Protein AF-A0A2E0BDI3-F1 (afdb_monomer)

Foldseek 3Di:
DDPDVVLCVVLVVLLVVLVVQQVPQVSLLVLLLVLLVVLLCLQPVCVLCVVVCVVVVVDDPVVSVCLLVVLLCVLQVVCCVPVVHDSQNCPCVVVVNPDRDPHDDSCSSSLSSVSSSCSSVVNRDPSVLSVCVVVDPDPVVNVVVVVVVVVVVVVVVVVVVVCCVVCVVVCVVCVPPDDDPVVVVVVSVVSSVSSSVCSNHCVNVSND

Solvent-accessible surface area (backbone atoms only — not comparable to full-atom values): 11743 Å² total; per-residue (Å²): 134,85,82,56,79,67,76,55,47,59,46,51,51,49,50,52,51,33,66,70,28,33,86,40,52,74,58,29,51,55,52,36,31,54,40,28,42,53,30,50,46,68,58,54,45,48,71,53,47,41,61,52,50,67,76,43,63,90,50,63,67,67,61,58,46,51,54,56,48,48,49,50,50,50,52,38,50,51,24,26,71,74,53,83,66,31,69,25,70,60,50,39,58,78,66,73,55,78,61,83,71,88,69,59,52,59,67,70,50,38,46,32,46,54,47,44,49,40,43,73,70,68,48,91,68,65,63,67,59,58,50,47,65,76,70,56,88,48,78,75,59,53,56,58,51,51,49,52,50,51,50,50,53,51,51,52,52,53,50,50,50,52,52,44,66,65,42,48,64,56,45,70,72,47,66,89,50,83,78,57,83,64,50,58,60,53,51,49,51,52,43,49,50,52,46,47,51,47,47,58,64,53,45,26,72,29,75,102

Sec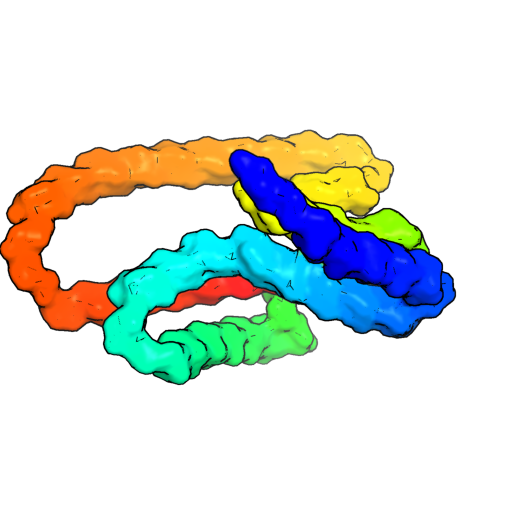ondary structure (DSSP, 8-state):
----GGGTHHHHHHHHHHHHHTT-HHHHHHHHHHHHHHHHIIIIIHHHHHHHHHHTTTS-HHHHHHHHHHHHHHHHHHHHHHTTT-SSTTHHHHTT--S--SS--HHHHHHHHHHHHHHHTT----HHHHHHHHH---HHHHHHHHHHHHHHHHHHHHHHHHHHHHHHHHHHHHTTSPPPTTHHHHHHHHHHHHHHHHHHHHHHHH--

pLDDT: mean 76.42, std 12.39, range [41.5, 93.06]

Radius of gyration: 19.98 Å; Cα contacts (8 Å, |Δi|>4): 133; chains: 1; bounding box: 49×44×57 Å

Mean predicted aligned error: 10.33 Å

Sequence (208 aa):
MKFIKSDLLIPFILSIVCFFAYPYPEVAMWLVFFLASYSAIANDSIQTIGTFIASNADKKWYYLWIYMGSIFLITVTYSWINYGGDISYERLASKGLNEAPQQFKFLQVFAPVVLLILTRFRMPVSTSILLLSAFATQASSITSILQKSFFGYFIAFALAIIVWLLTTNLFEKYKNHKPSKLWLPLQWISSGALWSTWIMQDMANVAV

Structure (mmCIF, N/CA/C/O backbone):
data_AF-A0A2E0BDI3-F1
#
_entry.id   AF-A0A2E0BDI3-F1
#
loop_
_atom_site.group_PDB
_atom_site.id
_atom_site.type_symbol
_atom_site.label_atom_id
_atom_site.label_alt_id
_atom_site.label_comp_id
_atom_site.label_asym_id
_atom_site.label_entity_id
_atom_site.label_seq_id
_atom_site.pdbx_PDB_ins_code
_atom_site.Cartn_x
_atom_site.Cartn_y
_atom_site.Cartn_z
_atom_site.occupancy
_atom_site.B_iso_or_equiv
_atom_site.auth_seq_id
_atom_site.auth_comp_id
_atom_site.auth_asym_id
_atom_site.auth_atom_id
_atom_site.pdbx_PDB_model_num
ATOM 1 N N . MET A 1 1 ? 8.940 -25.374 10.333 1.00 46.25 1 MET A N 1
ATOM 2 C CA . MET A 1 1 ? 8.605 -24.615 9.109 1.00 46.25 1 MET A CA 1
ATOM 3 C C . MET A 1 1 ? 8.664 -25.589 7.934 1.00 46.25 1 MET A C 1
ATOM 5 O O . MET A 1 1 ? 9.757 -25.986 7.555 1.00 46.25 1 MET A O 1
ATOM 9 N N . LYS A 1 2 ? 7.527 -26.117 7.457 1.00 41.50 2 LYS A N 1
ATOM 10 C CA . LYS A 1 2 ? 7.527 -27.050 6.314 1.00 41.50 2 LYS A CA 1
ATOM 11 C C . LYS A 1 2 ? 7.619 -26.220 5.037 1.00 41.50 2 LYS A C 1
ATOM 13 O O . LYS A 1 2 ? 6.622 -25.654 4.612 1.00 41.50 2 LYS A O 1
ATOM 18 N N . PHE A 1 3 ? 8.819 -26.129 4.473 1.00 53.09 3 PHE A N 1
ATOM 19 C CA . PHE A 1 3 ? 9.017 -25.654 3.109 1.00 53.09 3 PHE A CA 1
ATOM 20 C C . PHE A 1 3 ? 8.277 -26.591 2.163 1.00 53.09 3 PHE A C 1
ATOM 22 O O . PHE A 1 3 ? 8.677 -27.745 1.997 1.00 53.09 3 PHE A O 1
ATOM 29 N N . ILE A 1 4 ? 7.191 -26.123 1.557 1.00 55.47 4 ILE A N 1
ATOM 30 C CA . ILE A 1 4 ? 6.580 -26.862 0.463 1.00 55.47 4 ILE A CA 1
ATOM 31 C C . ILE A 1 4 ? 7.342 -26.424 -0.786 1.00 55.47 4 ILE A C 1
ATOM 33 O O . ILE A 1 4 ? 7.376 -25.242 -1.114 1.00 55.47 4 ILE A O 1
ATOM 37 N N . LYS A 1 5 ? 7.987 -27.364 -1.489 1.00 56.03 5 LYS A N 1
ATOM 38 C CA . LYS A 1 5 ? 8.717 -27.098 -2.749 1.00 56.03 5 LYS A CA 1
ATOM 39 C C . LYS A 1 5 ? 7.876 -26.322 -3.785 1.00 56.03 5 LYS A C 1
ATOM 41 O O . LYS A 1 5 ? 8.438 -25.705 -4.682 1.00 56.03 5 LYS A O 1
ATOM 46 N N . SER A 1 6 ? 6.548 -26.313 -3.641 1.00 62.00 6 SER A N 1
ATOM 47 C CA . SER A 1 6 ? 5.609 -25.530 -4.449 1.00 62.00 6 SER A CA 1
ATOM 48 C C . SER A 1 6 ? 5.705 -24.015 -4.250 1.00 62.00 6 SER A C 1
ATOM 50 O O . SER A 1 6 ? 5.308 -23.276 -5.147 1.00 62.00 6 SER A O 1
ATOM 52 N N . ASP A 1 7 ? 6.220 -23.528 -3.116 1.00 68.06 7 ASP A N 1
ATOM 53 C CA . ASP A 1 7 ? 6.196 -22.094 -2.806 1.00 68.06 7 ASP A CA 1
ATOM 54 C C . ASP A 1 7 ? 7.170 -21.274 -3.657 1.00 68.06 7 ASP A C 1
ATOM 56 O O . ASP A 1 7 ? 6.916 -20.102 -3.928 1.00 68.06 7 ASP A O 1
ATOM 60 N N . LEU A 1 8 ? 8.243 -21.901 -4.142 1.00 74.44 8 LEU A N 1
ATOM 61 C CA . LEU A 1 8 ? 9.233 -21.277 -5.025 1.00 74.44 8 LEU A CA 1
ATOM 62 C C . LEU A 1 8 ? 9.014 -21.610 -6.506 1.00 74.44 8 LEU A C 1
ATOM 64 O O . LEU A 1 8 ? 9.625 -20.980 -7.364 1.00 74.44 8 LEU A O 1
ATOM 68 N N . LEU A 1 9 ? 8.115 -22.546 -6.818 1.00 81.75 9 LEU A N 1
ATOM 69 C CA . LEU A 1 9 ? 7.842 -22.974 -8.190 1.00 81.75 9 LEU A CA 1
ATOM 70 C C . LEU A 1 9 ? 7.232 -21.843 -9.028 1.00 81.75 9 LEU A C 1
ATOM 72 O O . LEU A 1 9 ? 7.661 -21.610 -10.152 1.00 81.75 9 LEU A O 1
ATOM 76 N N . ILE A 1 10 ? 6.280 -21.099 -8.460 1.00 82.25 10 ILE A N 1
ATOM 77 C CA . ILE A 1 10 ? 5.641 -19.968 -9.145 1.00 82.25 10 ILE A CA 1
ATOM 78 C C . ILE A 1 10 ? 6.649 -18.836 -9.408 1.00 82.25 10 ILE A C 1
ATOM 80 O O . ILE A 1 10 ? 6.787 -18.453 -10.568 1.00 82.25 10 ILE A O 1
ATOM 84 N N . PRO A 1 11 ? 7.403 -18.332 -8.408 1.00 83.19 11 PRO A N 1
ATOM 85 C CA . PRO A 1 11 ? 8.453 -17.357 -8.678 1.00 83.19 11 PRO A CA 1
ATOM 86 C C . PRO A 1 11 ? 9.488 -17.841 -9.691 1.00 83.19 11 PRO A C 1
ATOM 88 O O . PRO A 1 11 ? 9.886 -17.070 -10.549 1.00 83.19 11 PRO A O 1
ATOM 91 N N . PHE A 1 12 ? 9.885 -19.115 -9.643 1.00 84.19 12 PHE A N 1
ATOM 92 C CA . PHE A 1 12 ? 10.845 -19.676 -10.592 1.00 84.19 12 PHE A CA 1
ATOM 93 C C . PHE A 1 12 ? 10.325 -19.667 -12.036 1.00 84.19 12 PHE A C 1
ATOM 95 O O . P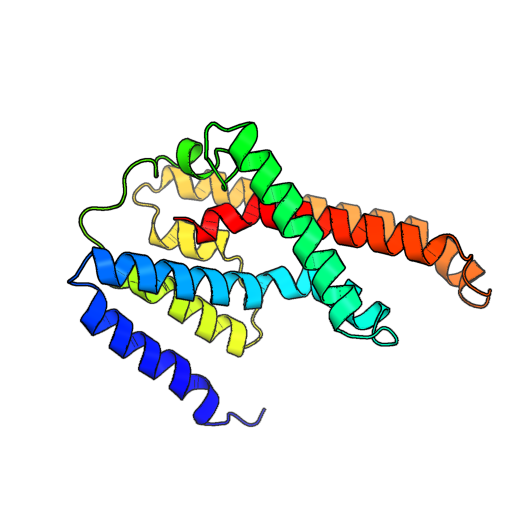HE A 1 12 ? 11.050 -19.259 -12.940 1.00 84.19 12 PHE A O 1
ATOM 102 N N . ILE A 1 13 ? 9.061 -20.047 -12.256 1.00 86.44 13 ILE A N 1
ATOM 103 C CA . ILE A 1 13 ? 8.415 -19.942 -13.572 1.00 86.44 13 ILE A CA 1
ATOM 104 C C . ILE A 1 13 ? 8.389 -18.482 -14.028 1.00 86.44 13 ILE A C 1
ATOM 106 O O . ILE A 1 13 ? 8.775 -18.190 -15.155 1.00 86.44 13 ILE A O 1
ATOM 110 N N . LEU A 1 14 ? 7.998 -17.558 -13.148 1.00 86.50 14 LEU A N 1
ATOM 111 C CA . LEU A 1 14 ? 7.964 -16.131 -13.469 1.00 86.50 14 LEU A CA 1
ATOM 112 C C . LEU A 1 14 ? 9.354 -15.589 -13.833 1.00 86.50 14 LEU A C 1
ATOM 114 O O . LEU A 1 14 ? 9.456 -14.836 -14.792 1.00 86.50 14 LEU A O 1
ATOM 118 N N . SER A 1 15 ? 10.426 -16.030 -13.166 1.00 84.88 15 SER A N 1
ATOM 119 C CA . SER A 1 15 ? 11.809 -15.682 -13.530 1.00 84.88 15 SER A CA 1
ATOM 120 C C . SER A 1 15 ? 12.161 -16.094 -14.959 1.00 84.88 15 SER A C 1
ATOM 122 O O . SER A 1 15 ? 12.817 -15.340 -15.676 1.00 84.88 15 SER A O 1
ATOM 124 N N . ILE A 1 16 ? 11.725 -17.286 -15.378 1.00 86.12 16 ILE A N 1
ATOM 125 C CA . ILE A 1 16 ? 11.942 -17.788 -16.739 1.00 86.12 16 ILE A CA 1
ATOM 126 C C . ILE A 1 16 ? 11.155 -16.936 -17.737 1.00 86.12 16 ILE A C 1
ATOM 128 O O . ILE A 1 16 ? 11.704 -16.526 -18.757 1.00 86.12 16 ILE A O 1
ATOM 132 N N . VAL A 1 17 ? 9.898 -16.602 -17.429 1.00 86.75 17 VAL A N 1
ATOM 133 C CA . VAL A 1 17 ? 9.091 -15.714 -18.279 1.00 86.75 17 VAL A CA 1
ATOM 134 C C . VAL A 1 17 ? 9.742 -14.327 -18.389 1.00 86.75 17 VAL A C 1
ATOM 136 O O . VAL A 1 17 ? 9.870 -13.816 -19.498 1.00 86.75 17 VAL A O 1
ATOM 139 N N . CYS A 1 18 ? 10.249 -13.751 -17.292 1.00 84.81 18 CYS A N 1
ATOM 140 C CA . CYS A 1 18 ? 11.010 -12.495 -17.308 1.00 84.81 18 CYS A CA 1
ATOM 141 C C . CYS A 1 18 ? 12.253 -12.580 -18.211 1.00 84.81 18 CYS A C 1
ATOM 143 O O . CYS A 1 18 ? 12.567 -11.620 -18.913 1.00 84.81 18 CYS A O 1
ATOM 145 N N . PHE A 1 19 ? 12.953 -13.720 -18.217 1.00 84.50 19 PHE A N 1
ATOM 146 C CA . PHE A 1 19 ? 14.141 -13.933 -19.049 1.00 84.50 19 PHE A CA 1
ATOM 147 C C . PHE A 1 19 ? 13.819 -13.978 -20.549 1.00 84.50 19 PHE A C 1
ATOM 149 O O . PHE A 1 19 ? 14.604 -13.501 -21.359 1.00 84.50 19 PHE A O 1
ATOM 156 N N . PHE A 1 20 ? 12.658 -14.501 -20.939 1.00 86.38 20 PHE A N 1
ATOM 157 C CA . PHE A 1 20 ? 12.236 -14.470 -22.342 1.00 86.38 20 PHE A CA 1
ATOM 158 C C . PHE A 1 20 ? 11.568 -13.152 -22.743 1.00 86.38 20 PHE A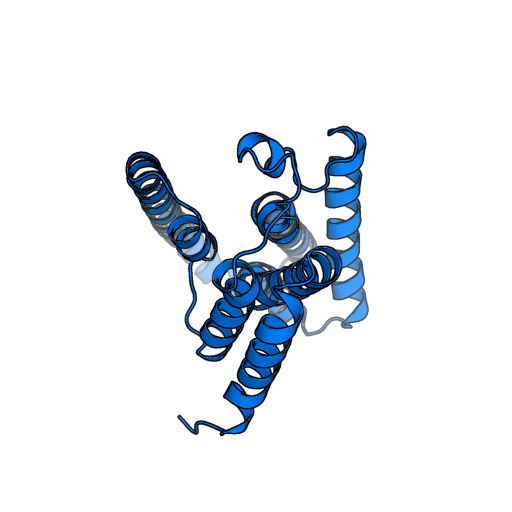 C 1
ATOM 160 O O . PHE A 1 20 ? 11.620 -12.778 -23.911 1.00 86.38 20 PHE A O 1
ATOM 167 N N . ALA A 1 21 ? 10.960 -12.440 -21.793 1.00 83.56 21 ALA A N 1
ATOM 168 C CA . ALA A 1 21 ? 10.256 -11.189 -22.052 1.00 83.56 21 ALA A CA 1
ATOM 169 C C . ALA A 1 21 ? 11.179 -9.960 -22.108 1.00 83.56 21 ALA A C 1
ATOM 171 O O . ALA A 1 21 ? 10.868 -9.031 -22.847 1.00 83.56 21 ALA A O 1
ATOM 172 N N . TYR A 1 22 ? 12.311 -9.935 -21.381 1.00 81.31 22 TYR A N 1
ATOM 173 C CA . TYR A 1 22 ? 13.180 -8.742 -21.309 1.00 81.31 22 TYR A CA 1
ATOM 174 C C . TYR A 1 22 ? 13.658 -8.173 -22.664 1.00 81.31 22 TYR A C 1
ATOM 176 O O . TYR A 1 22 ? 13.809 -6.954 -22.738 1.00 81.31 22 TYR A O 1
ATOM 184 N N . PRO A 1 23 ? 13.905 -8.971 -23.729 1.00 83.38 23 PRO A N 1
ATOM 185 C CA . PRO A 1 23 ? 14.340 -8.434 -25.019 1.00 83.38 23 PRO A CA 1
ATOM 186 C C . PRO A 1 23 ? 13.236 -7.684 -25.775 1.00 83.38 23 PRO A C 1
ATOM 188 O O . PRO A 1 23 ? 13.545 -6.976 -26.729 1.00 83.38 23 PRO A O 1
ATOM 191 N N . TYR A 1 24 ? 11.968 -7.853 -25.381 1.00 85.81 24 TYR A N 1
ATOM 192 C CA . TYR A 1 24 ? 10.793 -7.285 -26.042 1.00 85.81 24 TYR A CA 1
ATOM 193 C C . TYR A 1 24 ? 10.175 -6.191 -25.155 1.00 85.81 24 TYR A C 1
ATOM 195 O O . TYR A 1 24 ? 9.421 -6.518 -24.237 1.00 85.81 24 TYR A O 1
ATOM 203 N N . PRO A 1 25 ? 10.445 -4.895 -25.407 1.00 77.00 25 PRO A N 1
ATOM 204 C CA . PRO A 1 25 ? 10.071 -3.814 -24.492 1.00 77.00 25 PRO A CA 1
ATOM 205 C C . PRO A 1 25 ? 8.571 -3.719 -24.197 1.00 77.00 25 PRO A C 1
ATOM 207 O O . PRO A 1 25 ? 8.192 -3.550 -23.043 1.00 77.00 25 PRO A O 1
ATOM 210 N N . GLU A 1 26 ? 7.709 -3.894 -25.203 1.00 80.62 26 GLU A N 1
ATOM 211 C CA . GLU A 1 26 ? 6.252 -3.838 -25.007 1.00 80.62 26 GLU A CA 1
ATOM 212 C C . GLU A 1 26 ? 5.747 -4.972 -24.104 1.00 80.62 26 GLU A C 1
ATOM 214 O O . GLU A 1 26 ? 4.941 -4.750 -23.202 1.00 80.62 26 GLU A O 1
ATOM 219 N N . VAL A 1 27 ? 6.260 -6.190 -24.304 1.00 82.62 27 VAL A N 1
ATOM 220 C CA . VAL A 1 27 ? 5.894 -7.362 -23.493 1.00 82.62 27 VAL A CA 1
ATOM 221 C C . VAL A 1 27 ? 6.460 -7.231 -22.081 1.00 82.62 27 VAL A C 1
ATOM 223 O O . VAL A 1 27 ? 5.763 -7.519 -21.108 1.00 82.62 27 VAL A O 1
ATOM 226 N N . ALA A 1 28 ? 7.706 -6.767 -21.960 1.00 79.50 28 ALA A N 1
ATOM 227 C CA . ALA A 1 28 ? 8.358 -6.517 -20.684 1.00 79.50 28 ALA A CA 1
ATOM 228 C C . ALA A 1 28 ? 7.595 -5.473 -19.859 1.00 79.50 28 ALA A C 1
ATOM 230 O O . ALA A 1 28 ? 7.390 -5.698 -18.672 1.00 79.50 28 ALA A O 1
ATOM 231 N N . MET A 1 29 ? 7.112 -4.391 -20.475 1.00 78.31 29 MET A N 1
ATOM 232 C CA . MET A 1 29 ? 6.355 -3.338 -19.793 1.00 78.31 29 MET A CA 1
ATOM 233 C C . MET A 1 29 ? 5.073 -3.880 -19.151 1.00 78.31 29 MET A C 1
ATOM 235 O O . MET A 1 29 ? 4.878 -3.731 -17.947 1.00 78.31 29 MET A O 1
ATOM 239 N N . TRP A 1 30 ? 4.225 -4.578 -19.916 1.00 81.81 30 TRP A N 1
ATOM 240 C CA . TRP A 1 30 ? 2.992 -5.161 -19.372 1.00 81.81 30 TRP A CA 1
ATOM 241 C C . TRP A 1 30 ? 3.277 -6.213 -18.302 1.00 81.81 30 TRP A C 1
ATOM 243 O O . TRP A 1 30 ? 2.617 -6.247 -17.263 1.00 81.81 30 TRP A O 1
ATOM 253 N N . LEU A 1 31 ? 4.283 -7.058 -18.527 1.00 82.94 31 LEU A N 1
ATOM 254 C CA . LEU A 1 31 ? 4.671 -8.084 -17.570 1.00 82.94 31 LEU A CA 1
ATOM 255 C C . LEU A 1 31 ? 5.165 -7.473 -16.252 1.00 82.94 31 LEU A C 1
ATOM 257 O O . LEU A 1 31 ? 4.739 -7.904 -15.180 1.00 82.94 31 LEU A O 1
ATOM 261 N N . VAL A 1 32 ? 6.022 -6.453 -16.321 1.00 79.00 32 VAL A N 1
ATOM 262 C CA . VAL A 1 32 ? 6.512 -5.724 -15.147 1.00 79.00 32 VAL A CA 1
ATOM 263 C C . VAL A 1 32 ? 5.367 -5.028 -14.437 1.00 79.00 32 VAL A C 1
ATOM 265 O O . VAL A 1 32 ? 5.257 -5.185 -13.226 1.00 79.00 32 VAL A O 1
ATOM 268 N N . PHE A 1 33 ? 4.471 -4.367 -15.168 1.00 81.50 33 PHE A N 1
ATOM 269 C CA . PHE A 1 33 ? 3.296 -3.713 -14.601 1.00 81.50 33 PHE A CA 1
ATOM 270 C C . PHE A 1 33 ? 2.427 -4.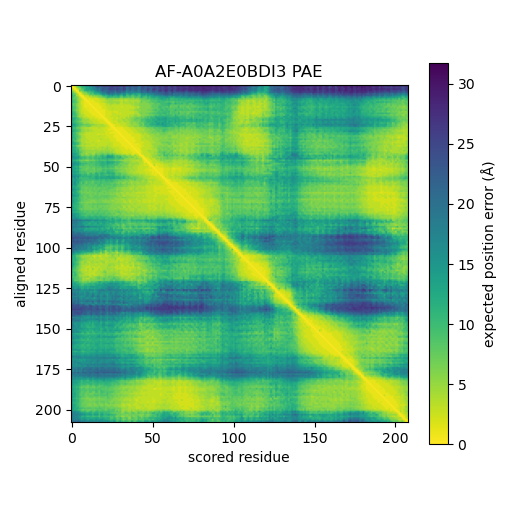689 -13.795 1.00 81.50 33 PHE A C 1
ATOM 272 O O . PHE A 1 33 ? 2.116 -4.431 -12.629 1.00 81.50 33 PHE A O 1
ATOM 279 N N . PHE A 1 34 ? 2.073 -5.851 -14.358 1.00 83.19 34 PHE A N 1
ATOM 280 C CA . PHE A 1 34 ? 1.241 -6.835 -13.654 1.00 83.19 34 PHE A CA 1
ATOM 281 C C . PHE A 1 34 ? 1.957 -7.463 -12.452 1.00 83.19 34 PHE A C 1
ATOM 283 O O . PHE A 1 34 ? 1.344 -7.648 -11.395 1.00 83.19 34 PHE A O 1
ATOM 290 N N . LEU A 1 35 ? 3.251 -7.772 -12.574 1.00 82.38 35 LEU A N 1
ATOM 291 C CA . LEU A 1 35 ? 4.023 -8.342 -11.470 1.00 82.38 35 LEU A CA 1
ATOM 292 C C . LEU A 1 35 ? 4.273 -7.324 -10.352 1.00 82.38 35 LEU A C 1
ATOM 294 O O . LEU A 1 35 ? 4.157 -7.669 -9.175 1.00 82.38 35 LEU A O 1
ATOM 298 N N . ALA A 1 36 ? 4.589 -6.076 -10.696 1.00 77.94 36 ALA A N 1
ATOM 299 C CA . ALA A 1 36 ? 4.750 -4.978 -9.749 1.00 77.94 36 ALA A CA 1
ATOM 300 C C . ALA A 1 36 ? 3.428 -4.703 -9.026 1.00 77.94 36 ALA A C 1
ATOM 302 O O . ALA A 1 36 ? 3.408 -4.672 -7.798 1.00 77.94 36 ALA A O 1
ATOM 303 N N . SER A 1 37 ? 2.315 -4.640 -9.766 1.00 78.25 37 SER A N 1
ATOM 304 C CA . SER A 1 37 ? 0.965 -4.500 -9.206 1.00 78.25 37 SER A CA 1
ATOM 305 C C . SER A 1 37 ? 0.674 -5.587 -8.177 1.00 78.25 37 SER A C 1
ATOM 307 O O . SER A 1 37 ? 0.346 -5.295 -7.029 1.00 78.25 37 SER A O 1
ATOM 309 N N . TYR A 1 38 ? 0.830 -6.854 -8.566 1.00 81.88 38 TYR A N 1
ATOM 310 C CA . TYR A 1 38 ? 0.518 -7.975 -7.688 1.00 81.88 38 TYR A CA 1
ATOM 311 C C . TYR A 1 38 ? 1.445 -8.024 -6.466 1.00 81.88 38 TYR A C 1
ATOM 313 O O . TYR A 1 38 ? 0.978 -8.216 -5.345 1.00 81.88 38 TYR A O 1
ATOM 321 N N . SER A 1 39 ? 2.750 -7.817 -6.658 1.00 76.94 39 SER A N 1
ATOM 322 C CA . SER A 1 39 ? 3.737 -7.870 -5.574 1.00 76.94 39 SER A CA 1
ATOM 323 C C . SER A 1 39 ? 3.587 -6.731 -4.564 1.00 76.94 39 SER A C 1
ATOM 325 O O . SER A 1 39 ? 3.618 -6.992 -3.362 1.00 76.94 39 SER A O 1
ATOM 327 N N . ALA A 1 40 ? 3.356 -5.498 -5.020 1.00 74.31 40 ALA A N 1
ATOM 328 C CA . ALA A 1 40 ? 3.160 -4.339 -4.150 1.00 74.31 40 ALA A CA 1
ATOM 329 C C . ALA A 1 40 ? 1.871 -4.465 -3.328 1.00 74.31 40 ALA A C 1
ATOM 331 O O . ALA A 1 40 ? 1.873 -4.245 -2.114 1.00 74.31 40 ALA A O 1
ATOM 332 N N . ILE A 1 41 ? 0.781 -4.902 -3.970 1.00 77.06 41 ILE A N 1
ATOM 333 C CA . ILE A 1 41 ? -0.482 -5.182 -3.284 1.00 77.06 41 ILE A CA 1
ATOM 334 C C . ILE A 1 41 ? -0.276 -6.314 -2.266 1.00 77.06 41 ILE A C 1
ATOM 336 O O . ILE A 1 41 ? -0.649 -6.169 -1.104 1.00 77.06 41 ILE A O 1
ATOM 340 N N . ALA A 1 42 ? 0.365 -7.422 -2.639 1.00 73.62 42 ALA A N 1
ATOM 341 C CA . ALA A 1 42 ? 0.571 -8.546 -1.726 1.00 73.62 42 ALA A CA 1
ATOM 342 C C . ALA A 1 42 ? 1.475 -8.211 -0.520 1.00 73.62 42 ALA A C 1
ATOM 344 O O . ALA A 1 42 ? 1.271 -8.779 0.553 1.00 73.62 42 ALA A O 1
ATOM 345 N N . ASN A 1 43 ? 2.454 -7.314 -0.679 1.00 74.81 43 ASN A N 1
ATOM 346 C CA . ASN A 1 43 ? 3.412 -6.963 0.374 1.00 74.81 43 ASN A CA 1
ATOM 347 C C . ASN A 1 43 ? 2.864 -5.942 1.379 1.00 74.81 43 ASN A C 1
ATOM 349 O O . ASN A 1 43 ? 2.860 -6.185 2.588 1.00 74.81 43 ASN A O 1
ATOM 353 N N . ASP A 1 44 ? 2.410 -4.797 0.870 1.00 74.75 44 ASP A N 1
ATOM 354 C CA . ASP A 1 44 ? 2.194 -3.604 1.691 1.00 74.75 44 ASP A CA 1
ATOM 355 C C . ASP A 1 44 ? 0.700 -3.316 1.888 1.00 74.75 44 ASP A C 1
ATOM 357 O O . ASP A 1 44 ? 0.281 -2.952 2.988 1.00 74.75 44 ASP A O 1
ATOM 361 N N . SER A 1 45 ? -0.147 -3.595 0.887 1.00 71.56 45 SER A N 1
ATOM 362 C CA . SER A 1 45 ? -1.587 -3.309 1.000 1.00 71.56 45 SER A CA 1
ATOM 363 C C . SER A 1 45 ? -2.274 -4.131 2.095 1.00 71.56 45 SER A C 1
ATOM 365 O O . SER A 1 45 ? -3.217 -3.659 2.731 1.00 71.56 45 SER A O 1
ATOM 367 N N . ILE A 1 46 ? -1.782 -5.343 2.380 1.00 74.06 46 ILE A N 1
ATOM 368 C CA . ILE A 1 46 ? -2.357 -6.201 3.420 1.00 74.06 46 ILE A CA 1
ATOM 369 C C . ILE A 1 46 ? -2.164 -5.615 4.823 1.00 74.06 46 ILE A C 1
ATOM 371 O O . ILE A 1 46 ? -2.971 -5.882 5.709 1.00 74.06 46 ILE A O 1
ATOM 375 N N . GLN A 1 47 ? -1.148 -4.776 5.035 1.00 72.19 47 GLN A N 1
ATOM 376 C CA . GLN A 1 47 ? -0.916 -4.123 6.325 1.00 72.19 47 GLN A CA 1
ATOM 377 C C . GLN A 1 47 ? -1.962 -3.028 6.581 1.00 72.19 47 GLN A C 1
ATOM 379 O O . GLN A 1 47 ? -2.419 -2.851 7.710 1.00 72.19 47 GLN A O 1
ATOM 384 N N . THR A 1 48 ? -2.409 -2.354 5.520 1.00 75.94 48 THR A N 1
ATOM 385 C CA . THR A 1 48 ? -3.439 -1.311 5.580 1.00 75.94 48 THR A CA 1
ATOM 386 C C . THR A 1 48 ? -4.857 -1.885 5.551 1.00 75.94 48 THR A C 1
ATOM 388 O O . THR A 1 48 ? -5.705 -1.499 6.352 1.00 75.94 48 THR A O 1
ATOM 391 N N . ILE A 1 49 ? -5.124 -2.833 4.649 1.00 82.56 49 ILE A N 1
ATOM 392 C CA . ILE A 1 49 ? -6.463 -3.388 4.410 1.00 82.56 49 ILE A CA 1
ATOM 393 C C . ILE A 1 49 ? -6.757 -4.579 5.332 1.00 82.56 49 ILE A C 1
ATOM 395 O O . ILE A 1 49 ? -7.908 -4.826 5.694 1.00 82.56 49 ILE A O 1
ATOM 399 N N . GLY A 1 50 ? -5.735 -5.329 5.747 1.00 82.81 50 GLY A N 1
ATOM 400 C CA . GLY A 1 50 ? -5.909 -6.555 6.526 1.00 82.81 50 GLY A CA 1
ATOM 401 C C . GLY A 1 50 ? -6.599 -6.314 7.864 1.00 82.81 50 GLY A C 1
ATOM 402 O O . GLY A 1 50 ? -7.470 -7.091 8.248 1.00 82.81 50 GLY A O 1
ATOM 403 N N . THR A 1 51 ? -6.296 -5.201 8.537 1.00 84.31 51 THR A N 1
ATOM 404 C CA . THR A 1 51 ? -6.970 -4.816 9.788 1.00 84.31 51 THR A CA 1
ATOM 405 C C . THR A 1 51 ? -8.449 -4.491 9.561 1.00 84.31 51 THR A C 1
ATOM 407 O O . THR A 1 51 ? -9.288 -4.885 10.372 1.00 84.31 51 THR A O 1
ATOM 410 N N . PHE A 1 52 ? -8.796 -3.854 8.437 1.00 87.88 52 PHE A N 1
ATOM 411 C CA . PHE A 1 52 ? -10.178 -3.576 8.042 1.00 87.88 52 PHE A CA 1
ATOM 412 C C . PHE A 1 52 ? -10.958 -4.858 7.732 1.00 87.88 52 PHE A C 1
ATOM 414 O O . PHE A 1 52 ? -12.056 -5.040 8.260 1.00 87.88 52 PHE A O 1
ATOM 421 N N . ILE A 1 53 ? -10.382 -5.762 6.930 1.00 86.38 53 ILE A N 1
ATOM 422 C CA . ILE A 1 53 ? -11.010 -7.041 6.567 1.00 86.38 53 ILE A CA 1
ATOM 423 C C . ILE A 1 53 ? -11.192 -7.920 7.805 1.00 86.38 53 ILE A C 1
ATOM 425 O O . ILE A 1 53 ? -12.282 -8.439 8.020 1.00 86.38 53 ILE A O 1
ATOM 429 N N . ALA A 1 54 ? -10.161 -8.054 8.646 1.00 86.62 54 ALA A N 1
ATOM 430 C CA . ALA A 1 54 ? -10.233 -8.866 9.859 1.00 86.62 54 ALA A CA 1
ATOM 431 C C . ALA A 1 54 ? -11.277 -8.330 10.850 1.00 86.62 54 ALA A C 1
ATOM 433 O O . ALA A 1 54 ? -12.033 -9.103 11.433 1.00 86.62 54 ALA A O 1
ATOM 434 N N . SER A 1 55 ? -11.365 -7.005 10.998 1.00 85.44 55 SER A N 1
ATOM 435 C CA . SER A 1 55 ? -12.322 -6.368 11.911 1.00 85.44 55 SER A CA 1
ATOM 436 C C . SER A 1 55 ? -13.769 -6.389 11.406 1.00 85.44 55 SER A C 1
ATOM 438 O O . SER A 1 55 ? -14.678 -6.163 12.196 1.00 85.44 55 SER A O 1
ATOM 440 N N . ASN A 1 56 ? -13.992 -6.633 10.110 1.00 89.12 56 ASN A N 1
ATOM 441 C CA . ASN A 1 56 ? -15.318 -6.705 9.486 1.00 89.12 56 ASN A CA 1
ATOM 442 C C . ASN A 1 56 ? -15.567 -8.074 8.829 1.00 89.12 56 ASN A C 1
ATOM 444 O O . ASN A 1 56 ? -16.334 -8.175 7.871 1.00 89.12 56 ASN A O 1
ATOM 448 N N . ALA A 1 57 ? -14.917 -9.133 9.322 1.00 87.00 57 ALA A N 1
ATOM 449 C CA . ALA A 1 57 ? -15.048 -10.486 8.778 1.00 87.00 57 ALA A CA 1
ATOM 450 C C . ALA A 1 57 ? -16.473 -11.061 8.924 1.00 87.00 57 ALA A C 1
ATOM 452 O O . ALA A 1 57 ? -16.828 -12.023 8.249 1.00 87.00 57 ALA A O 1
ATOM 453 N N . ASP A 1 58 ? -17.303 -10.458 9.781 1.00 87.56 58 ASP A N 1
ATOM 454 C CA . ASP A 1 58 ? -18.735 -10.741 9.910 1.00 87.56 58 ASP A CA 1
ATOM 455 C C . ASP A 1 58 ? -19.560 -10.208 8.722 1.00 87.56 58 ASP A C 1
ATOM 457 O O . ASP A 1 58 ? -20.700 -10.629 8.507 1.00 87.56 58 ASP A O 1
ATOM 461 N N . LYS A 1 59 ? -19.011 -9.267 7.943 1.00 88.62 59 LYS A N 1
ATOM 462 C CA . LYS A 1 59 ? -19.660 -8.693 6.763 1.00 88.62 59 LYS A CA 1
ATOM 463 C C . LYS A 1 59 ? -19.381 -9.536 5.528 1.00 88.62 59 LYS A C 1
ATOM 465 O O . LYS A 1 59 ? -18.324 -10.136 5.355 1.00 88.62 59 LYS A O 1
ATOM 470 N N . LYS A 1 60 ? -20.340 -9.532 4.602 1.00 91.06 60 LYS A N 1
ATOM 471 C CA . LYS A 1 60 ? -20.175 -10.213 3.316 1.00 91.06 60 LYS A CA 1
ATOM 472 C C . LYS A 1 60 ? -19.055 -9.548 2.516 1.00 91.06 60 LYS A C 1
ATOM 474 O O . LYS A 1 60 ? -19.010 -8.322 2.407 1.00 91.06 60 LYS A O 1
ATOM 479 N N . TRP A 1 61 ? -18.205 -10.374 1.912 1.00 88.44 61 TRP A N 1
ATOM 480 C CA . TRP A 1 61 ? -16.994 -9.954 1.200 1.00 88.44 61 TRP A CA 1
ATOM 481 C C . TRP A 1 61 ? -17.241 -8.860 0.151 1.00 88.44 61 TRP A C 1
ATOM 483 O O . TRP A 1 61 ? -16.420 -7.959 0.003 1.00 88.44 61 TRP A O 1
ATOM 493 N N . TYR A 1 62 ? -18.391 -8.885 -0.533 1.00 90.31 62 TYR A N 1
ATOM 494 C CA . TYR A 1 62 ? -18.705 -7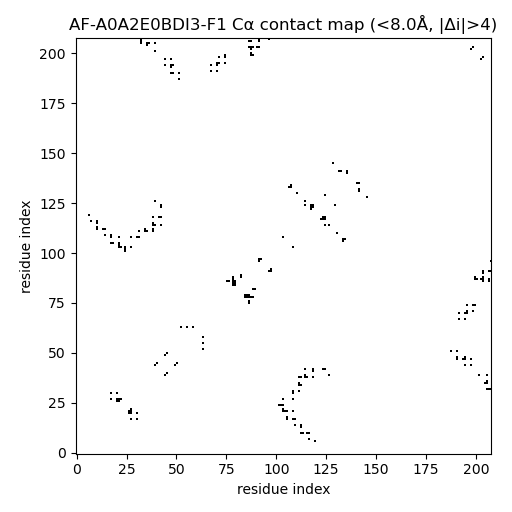.913 -1.578 1.00 90.31 62 TYR A CA 1
ATOM 495 C C . TYR A 1 62 ? -18.933 -6.494 -1.035 1.00 90.31 62 TYR A C 1
ATOM 497 O O . TYR A 1 62 ? -18.649 -5.537 -1.744 1.00 90.31 62 TYR A O 1
ATOM 505 N N . TYR A 1 63 ? -19.385 -6.317 0.215 1.00 89.62 63 TYR A N 1
ATOM 506 C CA . TYR A 1 63 ? -19.496 -4.977 0.812 1.00 89.62 63 TYR A CA 1
ATOM 507 C C . TYR A 1 63 ? -18.119 -4.377 1.084 1.00 89.62 63 TYR A C 1
ATOM 509 O O . TYR A 1 63 ? -17.889 -3.205 0.799 1.00 89.62 63 TYR A O 1
ATOM 517 N N . LEU A 1 64 ? -17.200 -5.199 1.596 1.00 89.50 64 LEU A N 1
ATOM 518 C CA . LEU A 1 64 ? -15.813 -4.798 1.816 1.00 89.50 64 LEU A CA 1
ATOM 519 C C . LEU A 1 64 ? -15.144 -4.474 0.477 1.00 89.50 64 LEU A C 1
ATOM 521 O O . LEU A 1 64 ? -14.479 -3.452 0.355 1.00 89.50 64 LEU A O 1
ATOM 525 N N . TRP A 1 65 ? -15.384 -5.299 -0.544 1.00 89.75 65 TRP A N 1
ATOM 526 C CA . TRP A 1 65 ? -14.853 -5.088 -1.887 1.00 89.75 65 TRP A CA 1
ATOM 527 C C . TRP A 1 65 ? -15.380 -3.804 -2.538 1.00 89.75 65 TRP A C 1
ATOM 529 O O . TRP A 1 65 ? -14.578 -3.014 -3.023 1.00 89.75 65 TRP A O 1
ATOM 539 N N . ILE A 1 66 ? -16.695 -3.546 -2.500 1.00 92.00 66 ILE A N 1
ATOM 540 C CA . ILE A 1 66 ? -17.284 -2.311 -3.049 1.00 92.00 66 ILE A CA 1
ATOM 541 C C . ILE A 1 66 ? -16.732 -1.087 -2.322 1.00 92.00 66 ILE A C 1
ATOM 543 O O . ILE A 1 66 ? -16.390 -0.105 -2.970 1.00 92.00 66 ILE A O 1
ATOM 547 N N . TYR A 1 67 ? -16.608 -1.138 -0.994 1.00 90.88 67 TYR A N 1
ATOM 548 C CA . TYR A 1 67 ? -16.055 -0.026 -0.226 1.00 90.88 67 TYR A CA 1
ATOM 549 C C . TYR A 1 67 ? -14.618 0.298 -0.659 1.00 90.88 67 TYR A C 1
ATOM 551 O O . TYR A 1 67 ? -14.328 1.417 -1.081 1.00 90.88 67 TYR A O 1
ATOM 559 N N . MET A 1 68 ? -13.745 -0.709 -0.659 1.00 88.44 68 MET A N 1
ATOM 560 C CA . MET A 1 68 ? -12.339 -0.563 -1.044 1.00 88.44 68 MET A CA 1
ATOM 561 C C . MET A 1 68 ? -12.163 -0.176 -2.519 1.00 88.44 68 MET A C 1
ATOM 563 O O . MET A 1 68 ? -11.331 0.675 -2.844 1.00 88.44 68 MET A O 1
ATOM 567 N N . GLY A 1 69 ? -12.970 -0.767 -3.403 1.00 89.00 69 GLY A N 1
ATOM 568 C CA . GLY A 1 69 ? -12.999 -0.465 -4.831 1.00 89.00 69 GLY A CA 1
ATOM 569 C C . GLY A 1 69 ? -13.506 0.947 -5.116 1.00 89.00 69 GLY A C 1
ATOM 570 O O . GLY A 1 69 ? -12.950 1.631 -5.966 1.00 89.00 69 GLY A O 1
ATOM 571 N N . SER A 1 70 ? -14.506 1.426 -4.371 1.00 92.50 70 SER A N 1
ATOM 572 C CA . SER A 1 70 ? -15.017 2.794 -4.514 1.00 92.50 70 SER A CA 1
ATOM 573 C C . SER A 1 70 ? -13.964 3.838 -4.148 1.00 92.50 70 SER A C 1
ATOM 575 O O . SER A 1 70 ? -13.765 4.778 -4.910 1.00 92.50 70 SER A O 1
ATOM 577 N N . ILE A 1 71 ? -13.220 3.636 -3.054 1.00 90.94 71 ILE A N 1
ATOM 578 C CA . ILE A 1 71 ? -12.098 4.509 -2.682 1.00 90.94 71 ILE A CA 1
ATOM 579 C C . ILE A 1 71 ? -11.030 4.491 -3.770 1.00 90.94 71 ILE A C 1
ATOM 581 O O . ILE A 1 71 ? -10.606 5.552 -4.202 1.00 90.94 71 ILE A O 1
ATOM 585 N N . PHE A 1 72 ? -10.650 3.311 -4.269 1.00 88.12 72 PHE A N 1
ATOM 586 C CA . PHE A 1 72 ? -9.704 3.208 -5.379 1.00 88.12 72 PHE A CA 1
ATOM 587 C C . PHE A 1 72 ? -10.150 4.028 -6.597 1.00 88.12 72 PHE A C 1
ATOM 589 O O . PHE A 1 72 ? -9.384 4.849 -7.096 1.00 88.12 72 PHE A O 1
ATOM 596 N N . LEU A 1 73 ? -11.403 3.861 -7.032 1.00 89.94 73 LEU A N 1
ATOM 597 C CA . LEU A 1 73 ? -11.953 4.608 -8.162 1.00 89.94 73 LEU A CA 1
ATOM 598 C C . LEU A 1 73 ? -11.946 6.115 -7.904 1.00 89.94 73 LEU A C 1
ATOM 600 O O . LEU A 1 73 ? -11.530 6.866 -8.779 1.00 89.94 73 LEU A O 1
ATOM 604 N N . ILE A 1 74 ? -12.369 6.563 -6.720 1.00 90.38 74 ILE A N 1
ATOM 605 C CA . ILE A 1 74 ? -12.402 7.986 -6.359 1.00 90.38 74 ILE A CA 1
ATOM 606 C C . ILE A 1 74 ? -10.990 8.573 -6.352 1.00 90.38 74 ILE A C 1
ATOM 608 O O . ILE A 1 74 ? -10.766 9.606 -6.974 1.00 90.38 74 ILE A O 1
ATOM 612 N N . THR A 1 75 ? -10.038 7.916 -5.688 1.00 87.25 75 THR A N 1
ATOM 613 C CA . THR A 1 75 ? -8.650 8.375 -5.573 1.00 87.25 75 THR A CA 1
ATOM 614 C C . THR A 1 75 ? -7.991 8.457 -6.955 1.00 87.25 75 THR A C 1
ATOM 616 O O . THR A 1 75 ? -7.460 9.500 -7.328 1.00 87.25 75 THR A O 1
ATOM 619 N N . VAL A 1 76 ? -8.107 7.414 -7.782 1.00 84.56 76 VAL A N 1
ATOM 620 C CA . VAL A 1 76 ? -7.529 7.413 -9.138 1.00 84.56 76 VAL A CA 1
ATOM 621 C C . VAL A 1 76 ? -8.209 8.441 -10.045 1.00 84.56 76 VAL A C 1
ATOM 623 O O . VAL A 1 76 ? -7.525 9.188 -10.738 1.00 84.56 76 VAL A O 1
ATOM 626 N N . THR A 1 77 ? -9.542 8.536 -10.011 1.00 86.12 77 THR A N 1
ATOM 627 C CA . THR A 1 77 ? -10.296 9.513 -10.819 1.00 86.12 77 THR A CA 1
ATOM 628 C C . THR A 1 77 ? -9.958 10.945 -10.413 1.00 86.12 77 THR A C 1
ATOM 630 O O . THR A 1 77 ? -9.789 11.809 -11.270 1.00 86.12 77 THR A O 1
ATOM 633 N N . TYR A 1 78 ? -9.820 11.208 -9.111 1.00 87.25 78 TYR A N 1
ATOM 634 C CA . TYR A 1 78 ? -9.386 12.508 -8.612 1.00 87.25 78 TYR A CA 1
ATOM 635 C C . TYR A 1 78 ? -7.994 12.862 -9.137 1.00 87.25 78 TYR A C 1
ATOM 637 O O . TYR A 1 78 ? -7.786 13.996 -9.567 1.00 87.25 78 TYR A O 1
ATOM 645 N N . SER A 1 79 ? -7.064 11.902 -9.126 1.00 83.12 79 SER A N 1
ATOM 646 C CA . SER A 1 79 ? -5.723 12.107 -9.673 1.00 83.12 79 SER A CA 1
ATOM 647 C C . SER A 1 79 ? -5.793 12.458 -11.163 1.00 83.12 79 SER A C 1
ATOM 649 O O . SER A 1 79 ? -5.328 13.516 -11.578 1.00 83.12 79 SER A O 1
ATOM 651 N N . TRP A 1 80 ? -6.524 11.650 -11.934 1.00 81.06 80 TRP A N 1
ATOM 652 C CA . TRP A 1 80 ? -6.680 11.815 -13.377 1.00 81.06 80 TRP A CA 1
ATOM 653 C C . TRP A 1 80 ? -7.218 13.197 -13.768 1.00 81.06 80 TRP A C 1
ATOM 655 O O . TRP A 1 80 ? -6.714 13.824 -14.697 1.00 81.06 80 TRP A O 1
ATOM 665 N N . ILE A 1 81 ? -8.236 13.692 -13.055 1.00 85.25 81 ILE A N 1
ATOM 666 C CA . ILE A 1 81 ? -8.861 14.989 -13.348 1.00 85.25 81 ILE A CA 1
ATOM 667 C C . ILE A 1 81 ? -7.941 16.158 -12.971 1.00 85.25 81 ILE A C 1
ATOM 669 O O . ILE A 1 81 ? -7.866 17.132 -13.717 1.00 85.25 81 ILE A O 1
ATOM 673 N N . ASN A 1 82 ? -7.257 16.086 -11.825 1.00 84.44 82 ASN A N 1
ATOM 674 C CA . ASN A 1 82 ? -6.473 17.213 -11.307 1.00 84.44 82 ASN A CA 1
ATOM 675 C C . ASN A 1 82 ? -5.048 17.280 -11.869 1.00 84.44 82 ASN A C 1
ATOM 677 O O . ASN A 1 82 ? -4.488 18.369 -11.947 1.00 84.44 82 ASN A O 1
ATOM 681 N N . TYR A 1 83 ? -4.480 16.147 -12.282 1.00 79.38 83 TYR A N 1
ATOM 682 C CA . TYR A 1 83 ? -3.094 16.037 -12.744 1.00 79.38 83 TYR A CA 1
ATOM 683 C C . TYR A 1 83 ? -3.001 15.688 -14.235 1.00 79.38 83 TYR A C 1
ATOM 685 O O . TYR A 1 83 ? -2.098 14.978 -14.665 1.00 79.38 83 TYR A O 1
ATOM 693 N N . GLY A 1 84 ? -3.958 16.163 -15.040 1.00 73.38 84 GLY A N 1
ATOM 694 C CA . GLY A 1 84 ? -3.875 16.102 -16.504 1.00 73.38 84 GLY A CA 1
ATOM 695 C C . GLY A 1 84 ? -3.806 14.687 -17.091 1.00 73.38 84 GLY A C 1
ATOM 696 O O . GLY A 1 84 ? -3.171 14.492 -18.124 1.00 73.38 84 GLY A O 1
ATOM 697 N N . GLY A 1 85 ? -4.444 13.707 -16.448 1.00 71.19 85 GLY A N 1
ATOM 698 C CA . GLY A 1 85 ? -4.395 12.298 -16.844 1.00 71.19 85 GLY A CA 1
ATOM 699 C C . GLY A 1 85 ? -3.363 11.452 -16.091 1.00 71.19 85 GLY A C 1
ATOM 700 O O . GLY A 1 85 ? -3.173 10.287 -16.428 1.00 71.19 85 GLY A O 1
ATOM 701 N N . ASP A 1 86 ? -2.700 11.992 -15.067 1.00 70.12 86 ASP A N 1
ATOM 702 C CA . ASP A 1 86 ? -1.810 11.201 -14.217 1.00 70.12 86 ASP A CA 1
ATOM 703 C C . ASP A 1 86 ? -2.593 10.440 -13.131 1.00 70.12 86 ASP A C 1
ATOM 705 O O . ASP A 1 86 ? -3.472 10.983 -12.466 1.00 70.12 86 ASP A O 1
ATOM 709 N N . ILE A 1 87 ? -2.258 9.164 -12.942 1.00 72.62 87 ILE A N 1
ATOM 710 C CA . ILE A 1 87 ? -2.791 8.293 -11.880 1.00 72.62 87 ILE A CA 1
ATOM 711 C C . ILE A 1 87 ? -1.847 8.197 -10.672 1.00 72.62 87 ILE A C 1
ATOM 713 O O . ILE A 1 87 ? -2.192 7.607 -9.650 1.00 72.62 87 ILE A O 1
ATOM 717 N N . SER A 1 88 ? -0.642 8.757 -10.793 1.00 68.12 88 SER A N 1
ATOM 718 C CA . SER A 1 88 ? 0.458 8.649 -9.837 1.00 68.12 88 SER A CA 1
ATOM 719 C C . SER A 1 88 ? 0.640 9.884 -8.953 1.00 68.12 88 SER A C 1
ATOM 721 O O . SER A 1 88 ? 1.604 9.932 -8.187 1.00 68.12 88 SER A O 1
ATOM 723 N N . TYR A 1 89 ? -0.267 10.868 -9.025 1.00 65.81 89 TYR A N 1
ATOM 724 C CA . TYR A 1 89 ? -0.166 12.124 -8.269 1.00 65.81 89 TYR A CA 1
ATOM 725 C C . TYR A 1 89 ? 1.179 12.849 -8.494 1.00 65.81 89 TYR A C 1
ATOM 727 O O . TYR A 1 89 ? 1.840 13.251 -7.536 1.00 65.81 89 TYR A O 1
ATOM 735 N N . GLU A 1 90 ? 1.630 12.943 -9.748 1.00 64.38 90 GLU A N 1
ATOM 736 C CA . GLU A 1 90 ? 2.887 13.574 -10.193 1.00 64.38 90 GLU A CA 1
ATOM 737 C C . GLU A 1 90 ? 4.161 12.925 -9.622 1.00 64.38 90 GLU A C 1
ATOM 739 O O . GLU A 1 90 ? 5.287 13.423 -9.775 1.00 64.38 90 GLU A O 1
ATOM 744 N N . ARG A 1 91 ? 4.032 11.763 -8.970 1.00 63.69 91 ARG A N 1
ATOM 745 C CA . ARG A 1 91 ? 5.181 11.049 -8.408 1.00 63.69 91 ARG A CA 1
ATOM 746 C C . ARG A 1 91 ? 6.052 10.416 -9.486 1.00 63.69 91 ARG A C 1
ATOM 748 O O . ARG A 1 91 ? 7.249 10.274 -9.252 1.00 63.69 91 ARG A O 1
ATOM 755 N N . LEU A 1 92 ? 5.496 10.059 -10.645 1.00 57.81 92 LEU A N 1
ATOM 756 C CA . LEU A 1 92 ? 6.289 9.618 -11.799 1.00 57.81 92 LEU A CA 1
ATOM 757 C C . LEU A 1 92 ? 7.095 10.783 -12.393 1.00 57.81 92 LEU A C 1
ATOM 759 O O . LEU A 1 92 ? 8.298 10.646 -12.636 1.00 57.81 92 LEU A O 1
ATOM 763 N N . ALA A 1 93 ? 6.472 11.961 -12.493 1.00 54.03 93 ALA A N 1
ATOM 764 C CA . ALA A 1 93 ? 7.104 13.165 -13.021 1.00 54.03 93 ALA A CA 1
ATOM 765 C C . ALA A 1 93 ? 8.234 13.698 -12.140 1.00 54.03 93 ALA A C 1
ATOM 767 O O . ALA A 1 93 ? 9.320 14.007 -12.631 1.00 54.03 93 ALA A O 1
ATOM 768 N N . SER A 1 94 ? 8.033 13.716 -10.823 1.00 49.50 94 SER A N 1
ATOM 769 C CA . SER A 1 94 ? 9.074 14.114 -9.864 1.00 49.50 94 SER A CA 1
ATOM 770 C C . SER A 1 94 ? 10.253 13.135 -9.778 1.00 49.50 94 SER A C 1
ATOM 772 O O . SER A 1 94 ? 11.329 13.517 -9.317 1.00 49.50 94 SER A O 1
ATOM 774 N N . LYS A 1 95 ? 10.083 11.885 -10.230 1.00 51.66 95 LYS A N 1
ATOM 775 C CA . LYS A 1 95 ? 11.140 10.860 -10.257 1.00 51.66 95 LYS A CA 1
ATOM 776 C C . LYS A 1 95 ? 11.923 10.815 -11.576 1.00 51.66 95 LYS A C 1
ATOM 778 O O . LYS A 1 95 ? 12.838 10.004 -11.687 1.00 51.66 95 LYS A O 1
ATOM 783 N N . GLY A 1 96 ? 11.597 11.670 -12.551 1.00 51.59 96 GLY A N 1
ATOM 784 C CA . GLY A 1 96 ? 12.269 11.695 -13.856 1.00 51.59 96 GLY A CA 1
ATOM 785 C C . GLY A 1 96 ? 11.937 10.492 -14.747 1.00 51.59 96 GLY A C 1
ATOM 786 O O . GLY A 1 96 ? 12.725 10.156 -15.623 1.00 51.59 96 GLY A O 1
ATOM 787 N N . LEU A 1 97 ? 10.786 9.846 -14.519 1.00 52.56 97 LEU A N 1
ATOM 788 C CA . LEU A 1 97 ? 10.303 8.665 -15.252 1.00 52.56 97 LEU A CA 1
ATOM 789 C C . LEU A 1 97 ? 9.229 9.034 -16.293 1.00 52.56 97 LEU A C 1
ATOM 791 O O . LEU A 1 97 ? 8.335 8.248 -16.579 1.00 52.56 97 LEU A O 1
ATOM 795 N N . ASN A 1 98 ? 9.299 10.249 -16.843 1.00 53.84 98 ASN A N 1
ATOM 796 C CA . ASN A 1 98 ? 8.320 10.753 -17.817 1.00 53.84 98 ASN A CA 1
ATOM 797 C C . ASN A 1 98 ? 8.378 10.037 -19.172 1.00 53.84 98 ASN A C 1
ATOM 799 O O . ASN A 1 98 ? 7.437 10.139 -19.954 1.00 53.84 98 ASN A O 1
ATOM 803 N N . GLU A 1 99 ? 9.472 9.331 -19.455 1.00 55.19 99 GLU A N 1
ATOM 804 C CA . GLU A 1 99 ? 9.656 8.574 -20.687 1.00 55.19 99 GLU A CA 1
ATOM 805 C C . GLU A 1 99 ? 9.816 7.088 -20.374 1.00 55.19 99 GLU A C 1
ATOM 807 O O . GLU A 1 99 ? 10.630 6.698 -19.531 1.00 55.19 99 GLU A O 1
ATOM 812 N N . ALA A 1 100 ? 9.045 6.254 -21.077 1.00 59.53 100 ALA A N 1
ATOM 813 C CA . ALA A 1 100 ? 9.158 4.808 -20.969 1.00 59.53 100 ALA A CA 1
ATOM 814 C C . ALA A 1 100 ? 10.571 4.363 -21.398 1.00 59.53 100 ALA A C 1
ATOM 816 O O . ALA A 1 100 ? 11.056 4.780 -22.457 1.00 59.53 100 ALA A O 1
ATOM 817 N N . PRO A 1 101 ? 11.257 3.516 -20.612 1.00 60.75 101 PRO A N 1
ATOM 818 C CA . PRO A 1 101 ? 12.607 3.088 -20.944 1.00 60.75 101 PRO A CA 1
ATOM 819 C C . PRO A 1 101 ? 12.614 2.292 -22.257 1.00 60.75 101 PRO A C 1
ATOM 821 O O . PRO A 1 101 ? 11.977 1.248 -22.375 1.00 60.75 101 PRO A O 1
ATOM 824 N N . GLN A 1 102 ? 13.392 2.755 -23.242 1.00 59.75 102 GLN A N 1
ATOM 825 C CA . GLN A 1 102 ? 13.530 2.078 -24.542 1.00 59.75 102 GLN A CA 1
ATOM 826 C C . GLN A 1 102 ? 14.249 0.722 -24.445 1.00 59.75 102 GLN A C 1
ATOM 828 O O . GLN A 1 102 ? 14.176 -0.095 -25.362 1.00 59.75 102 GLN A O 1
ATOM 833 N N . GLN A 1 103 ? 14.957 0.474 -23.339 1.00 61.19 103 GLN A N 1
ATOM 834 C CA . GLN A 1 103 ? 15.639 -0.784 -23.059 1.00 61.19 103 GLN A CA 1
ATOM 835 C C . GLN A 1 103 ? 15.453 -1.163 -21.591 1.00 61.19 103 GLN A C 1
ATOM 837 O O . GLN A 1 103 ? 15.867 -0.427 -20.693 1.00 61.19 103 GLN A O 1
ATOM 842 N N . PHE A 1 104 ? 14.883 -2.342 -21.351 1.00 67.31 104 PHE A N 1
ATOM 843 C CA . PHE A 1 104 ? 14.787 -2.922 -20.017 1.00 67.31 104 PHE A CA 1
ATOM 844 C C . PHE A 1 104 ? 16.012 -3.792 -19.730 1.00 67.31 104 PHE A C 1
ATOM 846 O O . PHE A 1 104 ? 16.372 -4.676 -20.509 1.00 67.31 104 PHE A O 1
ATOM 853 N N . LYS A 1 105 ? 16.646 -3.591 -18.573 1.00 77.31 105 LYS A N 1
ATOM 854 C CA . LYS A 1 105 ? 17.632 -4.548 -18.054 1.00 77.31 105 LYS A CA 1
ATOM 855 C C . LYS A 1 105 ? 16.894 -5.716 -17.410 1.00 77.31 105 LYS A C 1
ATOM 857 O O . LYS A 1 105 ? 15.911 -5.506 -16.704 1.00 77.31 105 LYS A O 1
ATOM 862 N N . PHE A 1 106 ? 17.422 -6.933 -17.547 1.00 74.00 106 PHE A N 1
ATOM 863 C CA . PHE A 1 106 ? 16.840 -8.128 -16.919 1.00 74.00 106 PHE A CA 1
ATOM 864 C C . PHE A 1 106 ? 16.532 -7.929 -15.424 1.00 74.00 106 PHE A C 1
ATOM 866 O O . PHE A 1 106 ? 15.460 -8.302 -14.963 1.00 74.00 106 PHE A O 1
ATOM 873 N N . LEU A 1 107 ? 17.424 -7.263 -14.679 1.00 72.00 107 LEU A N 1
ATOM 874 C CA . LEU A 1 107 ? 17.231 -7.001 -13.249 1.00 72.00 107 LEU A CA 1
ATOM 875 C C . LEU A 1 107 ? 15.984 -6.147 -12.952 1.00 72.00 107 LEU A C 1
ATOM 877 O O . LEU A 1 107 ? 15.337 -6.359 -11.933 1.00 72.00 107 LEU A O 1
ATOM 881 N N . GLN A 1 108 ? 15.624 -5.220 -13.843 1.00 69.88 108 GLN A N 1
ATOM 882 C CA . GLN A 1 108 ? 14.436 -4.371 -13.702 1.00 69.88 108 GLN A CA 1
ATOM 883 C C . GLN A 1 108 ? 13.158 -5.192 -13.910 1.00 69.88 108 GLN A C 1
ATOM 885 O O . GLN A 1 108 ? 12.214 -5.068 -13.137 1.00 69.88 108 GLN A O 1
ATOM 890 N N . VAL A 1 109 ? 13.173 -6.101 -14.892 1.00 75.25 109 VAL A N 1
ATOM 891 C CA . VAL A 1 109 ? 12.063 -7.028 -15.171 1.00 75.25 109 VAL A CA 1
ATOM 892 C C . VAL A 1 109 ? 11.925 -8.098 -14.081 1.00 75.25 109 VAL A C 1
ATOM 894 O O . VAL A 1 109 ? 10.833 -8.583 -13.793 1.00 75.25 109 VAL A O 1
ATOM 897 N N . PHE A 1 110 ? 13.040 -8.458 -13.448 1.00 77.12 110 PHE A N 1
ATOM 898 C CA . PHE A 1 110 ? 13.116 -9.474 -12.404 1.00 77.12 110 PHE A CA 1
ATOM 899 C C . PHE A 1 110 ? 12.814 -8.939 -10.991 1.00 77.12 110 PHE A C 1
ATOM 901 O O . PHE A 1 110 ? 12.395 -9.706 -10.124 1.00 77.12 110 PHE A O 1
ATOM 908 N N . ALA A 1 111 ? 12.976 -7.637 -10.735 1.00 74.19 111 ALA A N 1
ATOM 909 C CA . ALA A 1 111 ? 12.785 -7.044 -9.408 1.00 74.19 111 ALA A CA 1
ATOM 910 C C . ALA A 1 111 ? 11.405 -7.336 -8.767 1.00 74.19 111 ALA A C 1
ATOM 912 O O . ALA A 1 111 ? 11.376 -7.705 -7.588 1.00 74.19 111 ALA A O 1
ATOM 913 N N . PRO A 1 112 ? 10.270 -7.289 -9.496 1.00 75.38 112 PRO A N 1
ATOM 914 C CA . PRO A 1 112 ? 8.974 -7.695 -8.947 1.00 75.38 112 PRO A CA 1
ATOM 915 C C . PRO A 1 112 ? 8.923 -9.168 -8.512 1.00 75.38 112 PRO A C 1
ATOM 917 O O . PRO A 1 112 ? 8.290 -9.504 -7.513 1.00 75.38 112 PRO A O 1
ATOM 920 N N . VAL A 1 113 ? 9.625 -10.062 -9.217 1.00 79.56 113 VAL A N 1
ATOM 921 C CA . VAL A 1 113 ? 9.710 -11.486 -8.852 1.00 79.56 113 VAL A CA 1
ATOM 922 C C . VAL A 1 113 ? 10.491 -11.662 -7.552 1.00 79.56 113 VAL A C 1
ATOM 924 O O . VAL A 1 113 ? 10.087 -12.450 -6.699 1.00 79.56 113 VAL A O 1
ATOM 927 N N . VAL A 1 114 ? 11.559 -10.886 -7.346 1.00 76.38 114 VAL A N 1
ATOM 928 C CA . VAL A 1 114 ? 12.298 -10.864 -6.072 1.00 76.38 114 VAL A CA 1
ATOM 929 C C . VAL A 1 114 ? 11.386 -10.433 -4.923 1.00 76.38 114 VAL A C 1
ATOM 931 O O . VAL A 1 114 ? 11.369 -11.088 -3.882 1.00 76.38 114 VAL A O 1
ATOM 934 N N . LEU A 1 115 ? 10.565 -9.398 -5.118 1.00 74.69 115 LEU A N 1
ATOM 935 C CA . LEU A 1 115 ? 9.563 -8.990 -4.127 1.00 74.69 115 LEU A CA 1
ATOM 936 C C . LEU A 1 115 ? 8.532 -10.099 -3.857 1.00 74.69 115 LEU A C 1
ATOM 938 O O . LEU A 1 115 ? 8.174 -10.338 -2.704 1.00 74.69 115 LEU A O 1
ATOM 942 N N . LEU A 1 116 ? 8.102 -10.848 -4.877 1.00 76.50 116 LEU A N 1
ATOM 943 C CA . LEU A 1 116 ? 7.217 -12.008 -4.694 1.00 76.50 116 LEU A CA 1
ATOM 944 C C . LEU A 1 116 ? 7.857 -13.147 -3.900 1.00 76.50 116 LEU A C 1
ATOM 946 O O . LEU A 1 116 ? 7.190 -13.819 -3.113 1.00 76.50 116 LEU A O 1
ATOM 950 N N . ILE A 1 117 ? 9.153 -13.371 -4.083 1.00 79.00 117 ILE A N 1
ATOM 951 C CA . ILE A 1 117 ? 9.901 -14.346 -3.292 1.00 79.00 117 ILE A CA 1
ATOM 952 C C . ILE A 1 117 ? 9.951 -13.888 -1.828 1.00 79.00 117 ILE A C 1
ATOM 954 O O . ILE A 1 117 ? 9.616 -14.656 -0.927 1.00 79.00 117 ILE A O 1
ATOM 958 N N . LEU A 1 118 ? 10.310 -12.626 -1.588 1.00 74.06 118 LEU A N 1
ATOM 959 C CA . LEU A 1 118 ? 10.450 -12.051 -0.245 1.00 74.06 118 LEU A CA 1
ATOM 960 C C . LEU A 1 118 ? 9.115 -12.006 0.521 1.00 74.06 118 LEU A C 1
ATOM 962 O O . LEU A 1 118 ? 9.063 -12.396 1.689 1.00 74.06 118 LEU A O 1
ATOM 966 N N . THR A 1 119 ? 8.021 -11.643 -0.151 1.00 71.25 119 THR A N 1
ATOM 967 C CA . THR A 1 119 ? 6.662 -11.681 0.422 1.00 71.25 119 THR A CA 1
ATOM 968 C C . THR A 1 119 ? 6.228 -13.095 0.793 1.00 71.25 119 THR A C 1
ATOM 970 O O . THR A 1 119 ? 5.640 -13.298 1.857 1.00 71.25 119 THR A O 1
ATOM 973 N N . ARG A 1 120 ? 6.569 -14.112 -0.013 1.00 72.44 120 ARG A N 1
ATOM 974 C CA . ARG A 1 120 ? 6.312 -15.520 0.342 1.00 72.44 120 ARG A CA 1
ATOM 975 C C . ARG A 1 120 ? 7.098 -15.979 1.562 1.00 72.44 120 ARG A C 1
ATOM 977 O O . ARG A 1 120 ? 6.576 -16.762 2.354 1.00 72.44 120 ARG A O 1
ATOM 984 N N . PHE A 1 121 ? 8.304 -15.454 1.760 1.00 70.06 121 PHE A N 1
ATOM 985 C CA . PHE A 1 121 ? 9.062 -15.662 2.993 1.00 70.06 121 PHE A CA 1
ATOM 986 C C . PHE A 1 121 ? 8.481 -14.918 4.206 1.00 70.06 121 PHE A C 1
ATOM 988 O O . PHE A 1 121 ? 9.021 -15.051 5.302 1.00 70.06 121 PHE A O 1
ATOM 995 N N . ARG A 1 122 ? 7.379 -14.168 4.039 1.00 67.38 122 ARG A N 1
ATOM 996 C CA . ARG A 1 122 ? 6.764 -13.315 5.071 1.00 67.38 122 ARG A CA 1
ATOM 997 C C . ARG A 1 122 ? 7.762 -12.333 5.685 1.00 67.38 122 ARG A C 1
ATOM 999 O O . ARG A 1 122 ? 7.610 -11.938 6.838 1.00 67.38 122 ARG A O 1
ATOM 1006 N N . MET A 1 123 ? 8.790 -11.961 4.924 1.00 63.97 123 MET A N 1
ATOM 1007 C CA . MET A 1 123 ? 9.721 -10.916 5.312 1.00 63.97 123 MET A CA 1
ATOM 1008 C C . MET A 1 123 ? 9.128 -9.589 4.836 1.00 63.97 123 MET A C 1
ATOM 1010 O O . MET A 1 123 ? 9.012 -9.405 3.625 1.00 63.97 123 MET A O 1
ATOM 1014 N N . PRO A 1 124 ? 8.720 -8.680 5.739 1.00 57.84 124 PRO A N 1
ATOM 1015 C CA . PRO A 1 124 ? 8.295 -7.349 5.335 1.00 57.84 124 PRO A CA 1
ATOM 1016 C C . PRO A 1 124 ? 9.516 -6.606 4.789 1.00 57.84 124 PRO A C 1
ATOM 1018 O O . PRO A 1 124 ? 10.508 -6.419 5.495 1.00 57.84 124 PRO A O 1
ATOM 1021 N N . VAL A 1 125 ? 9.468 -6.218 3.516 1.00 61.19 125 VAL A N 1
ATOM 1022 C CA . VAL A 1 125 ? 10.565 -5.506 2.849 1.00 61.19 125 VAL A CA 1
ATOM 1023 C C . VAL A 1 125 ? 10.102 -4.113 2.469 1.00 61.19 125 VAL A C 1
ATOM 1025 O O . VAL A 1 125 ? 9.013 -3.949 1.928 1.00 61.19 125 VAL A O 1
ATOM 1028 N N . SER A 1 126 ? 10.950 -3.113 2.719 1.00 62.59 126 SER A N 1
ATOM 1029 C CA . SER A 1 126 ? 10.744 -1.766 2.188 1.00 62.59 126 SER A CA 1
ATOM 1030 C C . SER A 1 126 ? 10.965 -1.795 0.674 1.00 62.59 126 SER A C 1
ATOM 1032 O O . SER A 1 126 ? 12.097 -1.724 0.187 1.00 62.59 126 SER A O 1
ATOM 1034 N N . THR A 1 127 ? 9.869 -1.937 -0.070 1.00 63.22 127 THR A N 1
ATOM 1035 C CA . THR A 1 127 ? 9.804 -1.949 -1.543 1.00 63.22 127 THR A CA 1
ATOM 1036 C C . THR A 1 127 ? 10.506 -0.735 -2.148 1.00 63.22 127 THR A C 1
ATOM 1038 O O . THR A 1 127 ? 11.229 -0.860 -3.137 1.00 63.22 127 THR A O 1
ATOM 1041 N N . SER A 1 128 ? 10.406 0.413 -1.474 1.00 58.22 128 SER A N 1
ATOM 1042 C CA . SER A 1 128 ? 11.110 1.647 -1.821 1.00 58.22 128 SER A CA 1
ATOM 1043 C C . SER A 1 128 ? 12.636 1.508 -1.780 1.00 58.22 128 SER A C 1
ATOM 1045 O O . SER A 1 128 ? 13.294 1.919 -2.729 1.00 58.22 128 SER A O 1
ATOM 1047 N N . ILE A 1 129 ? 13.219 0.909 -0.734 1.00 58.19 129 ILE A N 1
ATOM 1048 C CA . ILE A 1 129 ? 14.683 0.766 -0.602 1.00 58.19 129 ILE A CA 1
ATOM 1049 C C . ILE A 1 129 ? 15.228 -0.245 -1.616 1.00 58.19 129 ILE A C 1
ATOM 1051 O O . ILE A 1 129 ? 16.289 -0.014 -2.199 1.00 58.19 129 ILE A O 1
ATOM 1055 N N . LEU A 1 130 ? 14.503 -1.344 -1.850 1.00 60.78 130 LEU A N 1
ATOM 1056 C CA . LEU A 1 130 ? 14.923 -2.397 -2.778 1.00 60.78 130 LEU A CA 1
ATOM 1057 C C . LEU A 1 130 ? 14.936 -1.893 -4.225 1.00 60.78 130 LEU A C 1
ATOM 1059 O O . LEU A 1 130 ? 15.927 -2.079 -4.930 1.00 60.78 130 LEU A O 1
ATOM 1063 N N . LEU A 1 131 ? 13.869 -1.209 -4.649 1.00 58.19 131 LEU A N 1
ATOM 1064 C CA . LEU A 1 131 ? 13.792 -0.637 -5.990 1.00 58.19 131 LEU A CA 1
ATOM 1065 C C . LEU A 1 131 ? 14.772 0.530 -6.140 1.00 58.19 131 LEU A C 1
ATOM 1067 O O . LEU A 1 131 ? 15.574 0.527 -7.067 1.00 58.19 131 LEU A O 1
ATOM 1071 N N . LEU A 1 132 ? 14.826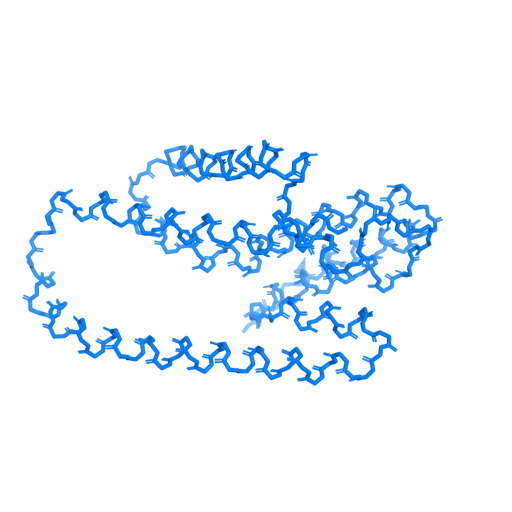 1.485 -5.207 1.00 53.69 132 LEU A N 1
ATOM 1072 C CA . LEU A 1 132 ? 15.769 2.596 -5.363 1.00 53.69 132 LEU A CA 1
ATOM 1073 C C . LEU A 1 132 ? 17.231 2.150 -5.367 1.00 53.69 132 LEU A C 1
ATOM 1075 O O . LEU A 1 132 ? 18.007 2.717 -6.121 1.00 53.69 132 LEU A O 1
ATOM 1079 N N . SER A 1 133 ? 17.618 1.127 -4.605 1.00 56.00 133 SER A N 1
ATOM 1080 C CA . SER A 1 133 ? 18.996 0.614 -4.649 1.00 56.00 133 SER A CA 1
ATOM 1081 C C . SER A 1 133 ? 19.330 -0.063 -5.984 1.00 56.00 133 SER A C 1
ATOM 1083 O O . SER A 1 133 ? 20.473 -0.006 -6.425 1.00 56.00 133 SER A O 1
ATOM 1085 N N . ALA A 1 134 ? 18.344 -0.681 -6.645 1.00 54.50 134 ALA A N 1
ATOM 1086 C CA . ALA A 1 134 ? 18.527 -1.327 -7.945 1.00 54.50 134 ALA A CA 1
ATOM 1087 C C . ALA A 1 134 ? 18.552 -0.331 -9.121 1.00 54.50 134 ALA A C 1
ATOM 1089 O O . ALA A 1 134 ? 19.174 -0.608 -10.147 1.00 54.50 134 ALA A O 1
ATOM 1090 N N . PHE A 1 135 ? 17.884 0.819 -8.977 1.00 51.47 135 PHE A N 1
ATOM 1091 C CA . PHE A 1 135 ? 17.770 1.853 -10.013 1.00 51.47 135 PHE A CA 1
ATOM 1092 C C . PHE A 1 135 ? 18.656 3.092 -9.762 1.00 51.47 135 PHE A C 1
ATOM 1094 O O . PHE A 1 135 ? 18.829 3.905 -10.669 1.00 51.47 135 PHE A O 1
ATOM 1101 N N . ALA A 1 136 ? 19.256 3.249 -8.575 1.00 53.78 136 ALA A N 1
ATOM 1102 C CA . ALA A 1 136 ? 20.152 4.362 -8.265 1.00 53.78 136 ALA A CA 1
ATOM 1103 C C . ALA A 1 136 ? 21.516 4.191 -8.949 1.00 53.78 136 ALA A C 1
ATOM 1105 O O . ALA A 1 136 ? 22.372 3.424 -8.519 1.00 53.78 136 ALA A O 1
ATOM 1106 N N . THR A 1 137 ? 21.744 4.976 -9.997 1.00 47.31 137 THR A N 1
ATOM 1107 C CA . THR A 1 137 ? 23.038 5.100 -10.687 1.00 47.31 137 THR A CA 1
ATOM 1108 C C . THR A 1 137 ? 23.974 6.126 -10.037 1.00 47.31 137 THR A C 1
ATOM 1110 O O . THR A 1 137 ? 25.137 6.217 -10.420 1.00 47.31 137 THR A O 1
ATOM 1113 N N . GLN A 1 138 ? 23.506 6.887 -9.037 1.00 49.38 138 GLN A N 1
ATOM 1114 C CA . GLN A 1 138 ? 24.270 7.949 -8.371 1.00 49.38 138 GLN A CA 1
ATOM 1115 C C . GLN A 1 138 ? 24.267 7.777 -6.844 1.00 49.38 138 GLN A C 1
ATOM 1117 O O . GLN A 1 138 ? 23.222 7.851 -6.194 1.00 49.38 138 GLN A O 1
ATOM 1122 N N . ALA A 1 139 ? 25.454 7.595 -6.258 1.00 50.69 139 ALA A N 1
ATOM 1123 C CA . ALA A 1 139 ? 25.651 7.338 -4.827 1.00 50.69 139 ALA A CA 1
ATOM 1124 C C . ALA A 1 139 ? 25.112 8.453 -3.902 1.00 50.69 139 ALA A C 1
ATOM 1126 O O . ALA A 1 139 ? 24.707 8.179 -2.774 1.00 50.69 139 ALA A O 1
ATOM 1127 N N . SER A 1 140 ? 25.048 9.700 -4.378 1.00 49.88 140 SER A N 1
ATOM 1128 C CA . SER A 1 140 ? 24.543 10.854 -3.616 1.00 49.88 140 SER A CA 1
ATOM 1129 C C . SER A 1 140 ? 23.033 10.803 -3.347 1.00 49.88 140 SER A C 1
ATOM 1131 O O . SER A 1 140 ? 22.571 11.317 -2.327 1.00 49.88 140 SER A O 1
ATOM 1133 N N . SER A 1 141 ? 22.254 10.141 -4.209 1.00 56.62 141 SER A N 1
ATOM 1134 C CA . SER A 1 141 ? 20.806 9.987 -4.012 1.00 56.62 141 SER A CA 1
ATOM 1135 C C . SER A 1 141 ? 20.481 8.965 -2.916 1.00 56.62 141 SER A C 1
ATOM 1137 O O . SER A 1 141 ? 19.508 9.124 -2.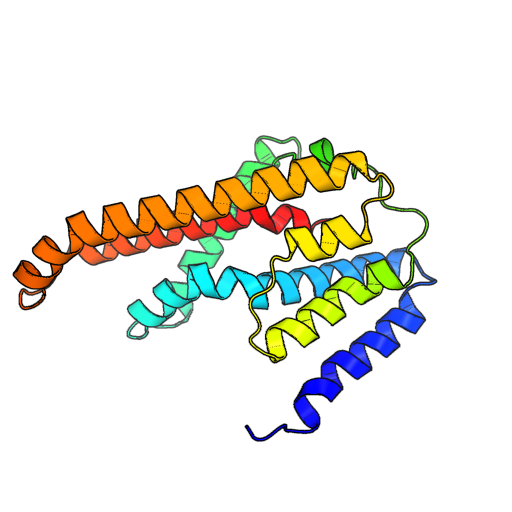186 1.00 56.62 141 SER A O 1
ATOM 1139 N N . ILE A 1 142 ? 21.337 7.962 -2.711 1.00 59.88 142 ILE A N 1
ATOM 1140 C CA . ILE A 1 142 ? 21.093 6.869 -1.758 1.00 59.88 142 ILE A CA 1
ATOM 1141 C C . ILE A 1 142 ? 21.073 7.386 -0.310 1.00 59.88 142 ILE A C 1
ATOM 1143 O O . ILE A 1 142 ? 20.163 7.056 0.449 1.00 59.88 142 ILE A O 1
ATOM 1147 N N . THR A 1 143 ? 22.017 8.254 0.069 1.00 66.69 143 THR A N 1
ATOM 1148 C CA . THR A 1 143 ? 22.116 8.780 1.443 1.00 66.69 143 THR A CA 1
ATOM 1149 C C . THR A 1 143 ? 20.904 9.623 1.838 1.00 66.69 143 THR A C 1
ATOM 1151 O O . THR A 1 143 ? 20.376 9.465 2.939 1.00 66.69 143 THR A O 1
ATOM 1154 N N . SER A 1 144 ? 20.424 10.492 0.943 1.00 66.00 144 SER A N 1
ATOM 1155 C CA . SER A 1 144 ? 19.279 11.366 1.238 1.00 66.00 144 SER A CA 1
ATOM 1156 C C . SER A 1 144 ? 17.974 10.576 1.394 1.00 66.00 144 SER A C 1
ATOM 1158 O O . SER A 1 144 ? 17.139 10.894 2.243 1.00 66.00 144 SER A O 1
ATOM 1160 N N . ILE A 1 145 ? 17.817 9.498 0.627 1.00 66.62 145 ILE A N 1
ATOM 1161 C CA . ILE A 1 145 ? 16.669 8.591 0.705 1.00 66.62 145 ILE A CA 1
ATOM 1162 C C . ILE A 1 145 ? 16.734 7.705 1.951 1.00 66.62 145 ILE A C 1
ATOM 1164 O O . ILE A 1 145 ? 15.711 7.524 2.617 1.00 66.62 145 ILE A O 1
ATOM 1168 N N . LEU A 1 146 ? 17.917 7.195 2.305 1.00 70.69 146 LEU A N 1
ATOM 1169 C CA . LEU A 1 146 ? 18.118 6.445 3.546 1.00 70.69 146 LEU A CA 1
ATOM 1170 C C . LEU A 1 146 ? 17.786 7.301 4.768 1.00 70.69 146 LEU A C 1
ATOM 1172 O O . LEU A 1 146 ? 17.055 6.845 5.643 1.00 70.69 146 LEU A O 1
ATOM 1176 N N . GLN A 1 147 ? 18.247 8.555 4.800 1.00 76.62 147 GLN A N 1
ATOM 1177 C CA . GLN A 1 147 ? 17.920 9.487 5.880 1.00 76.62 147 GLN A CA 1
ATOM 1178 C C . GLN A 1 147 ? 16.415 9.755 5.961 1.00 76.62 147 GLN A C 1
ATOM 1180 O O . GLN A 1 147 ? 15.833 9.599 7.033 1.00 76.62 147 GLN A O 1
ATOM 1185 N N . LYS A 1 148 ? 15.760 10.094 4.839 1.00 74.69 148 LYS A N 1
ATOM 1186 C CA . LYS A 1 148 ? 14.301 10.306 4.808 1.00 74.69 148 LYS A CA 1
ATOM 1187 C C . LYS A 1 148 ? 13.532 9.083 5.309 1.00 74.69 148 LYS A C 1
ATOM 1189 O O . LYS A 1 148 ? 12.617 9.233 6.113 1.00 74.69 148 LYS A O 1
ATOM 1194 N N . SER A 1 149 ? 13.929 7.887 4.874 1.00 75.75 149 SER A N 1
ATOM 1195 C CA . SER A 1 149 ? 13.298 6.633 5.297 1.00 75.75 149 SER A CA 1
ATOM 1196 C C . SER A 1 149 ? 13.497 6.397 6.794 1.00 75.75 149 SER A C 1
ATOM 1198 O O . SER A 1 149 ? 12.532 6.149 7.509 1.00 75.75 149 SER A O 1
ATOM 1200 N N . PHE A 1 150 ? 14.729 6.540 7.289 1.00 80.12 150 PHE A N 1
ATOM 1201 C CA . PHE A 1 150 ? 15.061 6.349 8.700 1.00 80.12 150 PHE A CA 1
ATOM 1202 C C . PHE A 1 150 ? 14.269 7.291 9.614 1.00 80.12 150 PHE A C 1
ATOM 1204 O O . PHE A 1 150 ? 13.624 6.832 10.557 1.00 80.12 150 PHE A O 1
ATOM 1211 N N . PHE A 1 151 ? 14.254 8.594 9.309 1.00 83.06 151 PHE A N 1
ATOM 1212 C CA . PHE A 1 151 ? 13.482 9.568 10.084 1.00 83.06 151 PHE A CA 1
ATOM 1213 C C . PHE A 1 151 ? 11.976 9.310 9.995 1.00 83.06 151 PHE A C 1
ATOM 1215 O O . PHE A 1 151 ? 11.292 9.414 11.009 1.00 83.06 151 PHE A O 1
ATOM 1222 N N . GLY A 1 152 ? 11.464 8.919 8.824 1.00 81.75 152 GLY A N 1
ATOM 1223 C CA . GLY A 1 152 ? 10.060 8.546 8.655 1.00 81.75 152 GLY A CA 1
ATOM 1224 C C . GLY A 1 152 ? 9.648 7.389 9.569 1.00 81.75 152 GLY A C 1
ATOM 1225 O O . GLY A 1 152 ? 8.683 7.516 10.322 1.00 81.75 152 GLY A O 1
ATOM 1226 N N . TYR A 1 153 ? 10.418 6.295 9.575 1.00 83.81 153 TYR A N 1
ATOM 1227 C CA . TYR A 1 153 ? 10.168 5.156 10.464 1.00 83.81 153 TYR A CA 1
ATOM 1228 C C . TYR A 1 153 ? 10.303 5.531 11.943 1.00 83.81 153 TYR A C 1
ATOM 1230 O O . TYR A 1 153 ? 9.476 5.117 12.755 1.00 83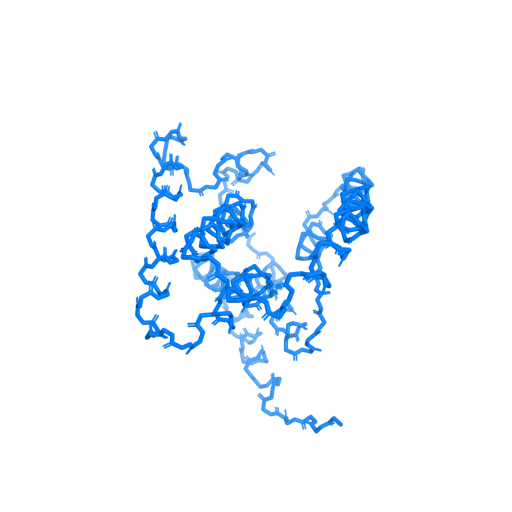.81 153 TYR A O 1
ATOM 1238 N N . PHE A 1 154 ? 11.303 6.342 12.298 1.00 87.31 154 PHE A N 1
ATOM 1239 C CA . PHE A 1 154 ? 11.503 6.788 13.675 1.00 87.31 154 PHE A CA 1
ATOM 1240 C C . PHE A 1 154 ? 10.323 7.626 14.187 1.00 87.31 154 PHE A C 1
ATOM 1242 O O . PHE A 1 154 ? 9.806 7.369 15.274 1.00 87.31 154 PHE A O 1
ATOM 1249 N N . ILE A 1 155 ? 9.853 8.589 13.388 1.00 90.81 155 ILE A N 1
ATOM 1250 C CA . ILE A 1 155 ? 8.699 9.430 13.730 1.00 90.81 155 ILE A CA 1
ATOM 1251 C C . ILE A 1 155 ? 7.434 8.575 13.848 1.00 90.81 155 ILE A C 1
ATOM 1253 O O . ILE A 1 155 ? 6.697 8.721 14.822 1.00 90.81 155 ILE A O 1
ATOM 1257 N N . ALA A 1 156 ? 7.197 7.657 12.905 1.00 87.19 156 ALA A N 1
ATOM 1258 C CA . ALA A 1 156 ? 6.047 6.755 12.951 1.00 87.19 156 ALA A CA 1
ATOM 1259 C C . ALA A 1 156 ? 6.054 5.884 14.217 1.00 87.19 156 ALA A C 1
ATOM 1261 O O . ALA A 1 156 ? 5.028 5.747 14.881 1.00 87.19 156 ALA A O 1
ATOM 1262 N N . PHE A 1 157 ? 7.218 5.349 14.592 1.00 88.38 157 PHE A N 1
ATOM 1263 C CA . PHE A 1 157 ? 7.385 4.553 15.804 1.00 88.38 157 PHE A CA 1
ATOM 1264 C C . PHE A 1 157 ? 7.135 5.373 17.078 1.00 88.38 157 PHE A C 1
ATOM 1266 O O . PHE A 1 157 ? 6.376 4.946 17.950 1.00 88.38 157 PHE A O 1
ATOM 1273 N N . ALA A 1 158 ? 7.710 6.574 17.176 1.00 92.56 158 ALA A N 1
ATOM 1274 C CA . ALA A 1 158 ? 7.503 7.460 18.320 1.00 92.56 158 ALA A CA 1
ATOM 1275 C C . ALA A 1 158 ? 6.030 7.883 18.459 1.00 92.56 158 ALA A C 1
ATOM 1277 O O . ALA A 1 158 ? 5.464 7.816 19.551 1.00 92.56 158 ALA A O 1
ATOM 1278 N N . LEU A 1 159 ? 5.382 8.256 17.350 1.00 93.06 159 LEU A N 1
ATOM 1279 C CA . LEU A 1 159 ? 3.956 8.587 17.327 1.00 93.06 159 LEU A CA 1
ATOM 1280 C C . LEU A 1 159 ? 3.089 7.393 17.728 1.00 93.06 159 LEU A C 1
ATOM 1282 O O . LEU A 1 159 ? 2.157 7.569 18.509 1.00 93.06 159 LEU A O 1
ATOM 1286 N N . ALA A 1 160 ? 3.408 6.185 17.255 1.00 88.62 160 ALA A N 1
ATOM 1287 C CA . ALA A 1 160 ? 2.686 4.976 17.638 1.00 88.62 160 ALA A CA 1
ATOM 1288 C C . ALA A 1 160 ? 2.754 4.732 19.154 1.00 88.62 160 ALA A C 1
ATOM 1290 O O . ALA A 1 160 ? 1.728 4.436 19.764 1.00 88.62 160 ALA A O 1
ATOM 1291 N N . ILE A 1 161 ? 3.922 4.929 19.778 1.00 91.44 161 ILE A N 1
ATOM 1292 C CA . ILE A 1 161 ? 4.073 4.837 21.239 1.00 91.44 161 ILE A CA 1
ATOM 1293 C C . ILE A 1 161 ? 3.226 5.897 21.944 1.00 91.44 161 ILE A C 1
ATOM 1295 O O . ILE A 1 161 ? 2.511 5.571 22.888 1.00 91.44 161 ILE A O 1
ATOM 1299 N N . ILE A 1 162 ? 3.272 7.153 21.497 1.00 93.00 162 ILE A N 1
ATOM 1300 C CA . ILE A 1 162 ? 2.503 8.241 22.119 1.00 93.00 162 ILE A CA 1
ATOM 1301 C C . ILE A 1 162 ? 1.001 7.946 22.039 1.00 93.00 162 ILE A C 1
ATOM 1303 O O . ILE A 1 162 ? 0.306 7.990 23.053 1.00 93.00 162 ILE A O 1
ATOM 1307 N N . VAL A 1 163 ? 0.503 7.589 20.852 1.00 90.88 163 VAL A N 1
ATOM 1308 C CA . VAL A 1 163 ? -0.904 7.225 20.644 1.00 90.88 163 VAL A CA 1
ATOM 1309 C C . VAL A 1 163 ? -1.281 6.020 21.502 1.00 90.88 163 VAL A C 1
ATOM 1311 O O . VAL A 1 163 ? -2.341 6.034 22.129 1.00 90.88 163 VAL A O 1
ATOM 1314 N N . TRP A 1 164 ? -0.416 5.006 21.590 1.00 89.00 164 TRP A N 1
ATOM 1315 C CA . TRP A 1 164 ? -0.634 3.840 22.441 1.00 89.00 164 TRP A CA 1
ATOM 1316 C C . TRP A 1 164 ? -0.747 4.224 23.916 1.00 89.00 164 TRP A C 1
ATOM 1318 O O . TRP A 1 164 ? -1.722 3.850 24.563 1.00 89.00 164 TRP A O 1
ATOM 1328 N N . LEU A 1 165 ? 0.189 5.010 24.450 1.00 90.62 165 LEU A N 1
ATOM 1329 C CA . LEU A 1 165 ? 0.182 5.424 25.856 1.00 90.62 165 LEU A CA 1
ATOM 1330 C C . LEU A 1 165 ? -1.061 6.250 26.206 1.00 90.62 165 LEU A C 1
ATOM 1332 O O . LEU A 1 165 ? -1.659 6.041 27.262 1.00 90.62 165 LEU A O 1
ATOM 1336 N N . LEU A 1 166 ? -1.489 7.142 25.308 1.00 90.62 166 LEU A N 1
ATOM 1337 C CA . LEU A 1 166 ? -2.706 7.932 25.496 1.00 90.62 166 LEU A CA 1
ATOM 1338 C C . LEU A 1 166 ? -3.968 7.065 25.427 1.00 90.62 166 LEU A C 1
ATOM 1340 O O . LEU A 1 166 ? -4.885 7.238 26.227 1.00 90.62 166 LEU A O 1
ATOM 1344 N N . THR A 1 167 ? -4.016 6.120 24.489 1.00 87.69 167 THR A N 1
ATOM 1345 C CA . THR A 1 167 ? -5.238 5.362 24.193 1.00 87.69 167 THR A CA 1
ATOM 1346 C C . THR A 1 167 ? -5.405 4.139 25.090 1.00 87.69 167 THR A C 1
ATOM 1348 O O . THR A 1 167 ? -6.537 3.775 25.385 1.00 87.69 167 THR A O 1
ATOM 1351 N N . THR A 1 168 ? -4.324 3.527 25.585 1.00 89.19 168 THR A N 1
ATOM 1352 C CA . THR A 1 168 ? -4.376 2.274 26.368 1.00 89.19 168 THR A CA 1
ATOM 1353 C C . THR A 1 168 ? -5.266 2.404 27.599 1.00 89.19 168 THR A C 1
ATOM 1355 O O . THR A 1 168 ? -6.121 1.555 27.836 1.00 89.19 168 THR A O 1
ATOM 1358 N N . ASN A 1 169 ? -5.143 3.506 28.343 1.00 83.44 169 ASN A N 1
ATOM 1359 C CA . ASN A 1 169 ? -5.953 3.730 29.542 1.00 83.44 169 ASN A CA 1
ATOM 1360 C C . ASN A 1 169 ? -7.446 3.913 29.215 1.00 83.44 169 ASN A C 1
ATOM 1362 O O . ASN A 1 169 ? -8.307 3.452 29.965 1.00 83.44 169 ASN A O 1
ATOM 1366 N N . LEU A 1 170 ? -7.769 4.560 28.088 1.00 83.88 170 LEU A N 1
ATOM 1367 C CA . LEU A 1 170 ? -9.152 4.677 27.618 1.00 83.88 170 LEU A CA 1
ATOM 1368 C C . LEU A 1 170 ? -9.674 3.325 27.126 1.00 83.88 170 LEU A C 1
ATOM 1370 O O . LEU A 1 170 ? -10.792 2.937 27.460 1.00 83.88 170 LEU A O 1
ATOM 1374 N N . PHE A 1 171 ? -8.866 2.593 26.366 1.00 83.44 171 PHE A N 1
ATOM 1375 C CA . PHE A 1 171 ? -9.225 1.287 25.837 1.00 83.44 171 PHE A CA 1
ATOM 1376 C C . PHE A 1 171 ? -9.541 0.303 26.965 1.00 83.44 171 PHE A C 1
ATOM 1378 O O . PHE A 1 171 ? -10.634 -0.256 26.991 1.00 83.44 171 PHE A O 1
ATOM 1385 N N . GLU A 1 172 ? -8.656 0.165 27.955 1.00 84.50 172 GLU A N 1
ATOM 1386 C CA . GLU A 1 172 ? -8.867 -0.714 29.111 1.00 84.50 172 GLU A CA 1
ATOM 1387 C C . GLU A 1 172 ? -10.129 -0.354 29.905 1.00 84.50 172 GLU A C 1
ATOM 1389 O O . GLU A 1 172 ? -10.866 -1.238 30.346 1.00 84.50 172 GLU A O 1
ATOM 1394 N N . LYS A 1 173 ? -10.439 0.942 30.025 1.00 83.25 173 LYS A N 1
ATOM 1395 C CA . LYS A 1 173 ? -11.645 1.426 30.709 1.00 83.25 173 LYS A CA 1
ATOM 1396 C C . LYS A 1 173 ? -12.937 1.083 29.959 1.00 83.25 173 LYS A C 1
ATOM 1398 O O . LYS A 1 173 ? -13.950 0.772 30.588 1.00 83.25 173 LYS A O 1
ATOM 1403 N N . TYR A 1 174 ? -12.926 1.143 28.627 1.00 80.12 174 TYR A N 1
ATOM 1404 C CA . TYR A 1 174 ? -14.134 1.006 27.807 1.00 80.12 174 TYR A CA 1
ATOM 1405 C C . TYR A 1 174 ? -14.258 -0.332 27.063 1.00 80.12 174 TYR A C 1
ATOM 1407 O O . TYR A 1 174 ? -15.314 -0.582 26.488 1.00 80.12 174 TYR A O 1
ATOM 1415 N N . LYS A 1 175 ? -13.270 -1.236 27.140 1.00 78.69 175 LYS A N 1
ATOM 1416 C CA . LYS A 1 175 ? -13.274 -2.525 26.413 1.00 78.69 175 LYS A CA 1
ATOM 1417 C C . LYS A 1 175 ? -14.493 -3.413 26.685 1.00 78.69 175 LYS A C 1
ATOM 1419 O O . LYS A 1 175 ? -14.927 -4.142 25.802 1.00 78.69 175 LYS A O 1
ATOM 1424 N N . ASN A 1 176 ? -15.056 -3.340 27.893 1.00 81.00 176 ASN A N 1
ATOM 1425 C CA . ASN A 1 176 ? -16.210 -4.150 28.304 1.00 81.00 176 ASN A CA 1
ATOM 1426 C C . ASN A 1 176 ? -17.563 -3.499 27.963 1.00 81.00 176 ASN A C 1
ATOM 1428 O O . ASN A 1 176 ? -18.613 -4.093 28.206 1.00 81.00 176 ASN A O 1
ATOM 1432 N N . HIS A 1 177 ? -17.564 -2.274 27.433 1.00 79.00 177 HIS A N 1
ATOM 1433 C CA . HIS A 1 177 ? -18.786 -1.578 27.046 1.00 79.00 177 HIS A CA 1
ATOM 1434 C C . HIS A 1 177 ? -19.168 -1.954 25.617 1.00 79.00 177 HIS A C 1
ATOM 1436 O O . HIS A 1 177 ? -18.309 -2.164 24.761 1.00 79.00 177 HIS A O 1
ATOM 1442 N N . LYS A 1 178 ? -20.475 -2.003 25.331 1.00 76.50 178 LYS A N 1
ATOM 1443 C CA . LYS A 1 178 ? -20.931 -2.166 23.948 1.00 76.50 178 LYS A CA 1
ATOM 1444 C C . LYS A 1 178 ? -20.405 -0.986 23.120 1.00 76.50 178 LYS A C 1
ATOM 1446 O O . LYS A 1 178 ? -20.677 0.158 23.494 1.00 76.50 178 LYS A O 1
ATOM 1451 N N . PRO A 1 179 ? -19.680 -1.237 22.017 1.00 75.31 179 PRO A N 1
ATOM 1452 C CA . PRO A 1 179 ? -19.182 -0.164 21.176 1.00 75.31 179 PRO A CA 1
ATOM 1453 C C . PRO A 1 179 ? -20.354 0.659 20.640 1.00 75.31 179 PRO A C 1
ATOM 1455 O O . PRO A 1 179 ? -21.398 0.123 20.257 1.00 75.31 179 PRO A O 1
ATOM 1458 N N . SER A 1 180 ? -20.184 1.981 20.640 1.00 81.44 180 SER A N 1
ATOM 1459 C CA . SER A 1 180 ? -21.172 2.898 20.073 1.00 81.44 180 SER A CA 1
ATOM 1460 C C . SER A 1 180 ? -21.413 2.567 18.600 1.00 81.44 180 SER A C 1
ATOM 1462 O O . SER A 1 180 ? -20.489 2.184 17.882 1.00 81.44 180 SER A O 1
ATOM 1464 N N . LYS A 1 181 ? -22.636 2.798 18.109 1.00 82.56 181 LYS A N 1
ATOM 1465 C CA . LYS A 1 181 ? -22.959 2.677 16.676 1.00 82.56 181 LYS A CA 1
ATOM 1466 C C . LYS A 1 181 ? -22.085 3.584 15.794 1.00 82.56 181 LYS A C 1
ATOM 1468 O O . LYS A 1 181 ? -21.946 3.306 14.610 1.00 82.56 181 LYS A O 1
ATOM 1473 N N . LEU A 1 182 ? -21.480 4.628 16.371 1.00 85.69 182 LEU A N 1
ATOM 1474 C CA . LEU A 1 182 ? -20.531 5.526 15.704 1.00 85.69 182 LEU A CA 1
ATOM 1475 C C . LEU A 1 182 ? -19.142 4.908 15.486 1.00 85.69 182 LEU A C 1
ATOM 1477 O O . LEU A 1 182 ? -18.385 5.404 14.660 1.00 85.69 182 LEU A O 1
ATOM 1481 N N . TRP A 1 183 ? -18.797 3.827 16.190 1.00 84.62 183 TRP A N 1
ATOM 1482 C CA . TRP A 1 183 ? -17.488 3.187 16.050 1.00 84.62 183 TRP A CA 1
ATOM 1483 C C . TRP A 1 183 ? -17.272 2.625 14.645 1.00 84.62 183 TRP A C 1
ATOM 1485 O O . TRP A 1 183 ? -16.224 2.845 14.046 1.00 84.62 183 TRP A O 1
ATOM 1495 N N . LEU A 1 184 ? -18.290 1.959 14.097 1.00 84.94 184 LEU A N 1
ATOM 1496 C CA . LEU A 1 184 ? -18.224 1.350 12.772 1.00 84.94 184 LEU A CA 1
ATOM 1497 C C . LEU A 1 184 ? -17.925 2.380 11.660 1.00 84.94 184 LEU A C 1
ATOM 1499 O O . LEU A 1 184 ? -16.943 2.185 10.948 1.00 84.94 184 LEU A O 1
ATOM 1503 N N . PRO A 1 185 ? -18.679 3.491 11.504 1.00 87.69 185 PRO A N 1
ATOM 1504 C CA . PRO A 1 185 ? -18.359 4.486 10.482 1.00 87.69 185 PRO A CA 1
ATOM 1505 C C . PRO A 1 185 ? -17.006 5.171 10.718 1.00 87.69 185 PRO A C 1
ATOM 1507 O O . PRO A 1 185 ? -16.280 5.389 9.755 1.00 87.69 185 PRO A O 1
ATOM 1510 N N . LEU A 1 186 ? -16.617 5.459 11.967 1.00 88.31 186 LEU A N 1
ATOM 1511 C CA . LEU A 1 186 ? -15.303 6.051 12.263 1.00 88.31 186 LEU A CA 1
ATOM 1512 C C . LEU A 1 186 ? -14.148 5.122 11.876 1.00 88.31 186 LEU A C 1
ATOM 1514 O O . LEU A 1 186 ? -13.170 5.561 11.272 1.00 88.31 186 LEU A O 1
ATOM 1518 N N . GLN A 1 187 ? -14.277 3.833 12.186 1.00 88.50 187 GLN A N 1
ATOM 1519 C CA . GLN A 1 187 ? -13.315 2.815 11.786 1.00 88.50 187 GLN A CA 1
ATOM 1520 C C . GLN A 1 187 ? -13.219 2.733 10.260 1.00 88.50 187 GLN A C 1
ATOM 1522 O O . GLN A 1 187 ? -12.117 2.736 9.719 1.00 88.50 187 GLN A O 1
ATOM 1527 N N . TRP A 1 188 ? -14.359 2.689 9.564 1.00 90.31 188 TRP A N 1
ATOM 1528 C CA . TRP A 1 188 ? -14.389 2.612 8.105 1.00 90.31 188 TRP A CA 1
ATOM 1529 C C . TRP A 1 188 ? -13.726 3.833 7.473 1.00 90.31 188 TRP A C 1
ATOM 1531 O O . TRP A 1 188 ? -12.871 3.660 6.608 1.00 90.31 188 TRP A O 1
ATOM 1541 N N . ILE A 1 189 ? -14.046 5.044 7.938 1.00 90.69 189 ILE A N 1
ATOM 1542 C CA . ILE A 1 189 ? -13.426 6.289 7.462 1.00 90.69 189 ILE A CA 1
ATOM 1543 C C . ILE A 1 189 ? -11.912 6.262 7.690 1.00 90.69 189 ILE A C 1
ATOM 1545 O O . ILE A 1 189 ? -11.159 6.563 6.769 1.00 90.69 189 ILE A O 1
ATOM 1549 N N . SER A 1 190 ? -11.455 5.856 8.877 1.00 89.31 190 SER A N 1
ATOM 1550 C CA . SER A 1 190 ? -10.023 5.758 9.191 1.00 89.31 190 SER A CA 1
ATOM 1551 C C . SER A 1 190 ? -9.303 4.751 8.284 1.00 89.31 190 SER A C 1
ATOM 1553 O O . SER A 1 190 ? -8.304 5.085 7.648 1.00 89.31 190 SER A O 1
ATOM 1555 N N . SER A 1 191 ? -9.851 3.540 8.132 1.00 89.00 191 SER A N 1
ATOM 1556 C CA . SER A 1 191 ? -9.311 2.525 7.219 1.00 89.00 191 SER A CA 1
ATOM 1557 C C . SER A 1 191 ? -9.331 2.982 5.760 1.00 89.00 191 SER A C 1
ATOM 1559 O O . SER A 1 191 ? -8.389 2.719 5.018 1.00 89.00 191 SER A O 1
ATOM 1561 N N . GLY A 1 192 ? -10.382 3.694 5.351 1.00 89.44 192 GLY A N 1
ATOM 1562 C CA . GLY A 1 192 ? -10.511 4.231 4.003 1.00 89.44 192 GLY A CA 1
ATOM 1563 C C . GLY A 1 192 ? -9.511 5.350 3.716 1.00 89.44 192 GLY A C 1
ATOM 1564 O O . GLY A 1 192 ? -8.923 5.379 2.639 1.00 89.44 192 GLY A O 1
ATOM 1565 N N . ALA A 1 193 ? -9.250 6.217 4.696 1.00 89.56 193 ALA A N 1
ATOM 1566 C CA . ALA A 1 193 ? -8.217 7.242 4.606 1.00 89.56 193 ALA A CA 1
ATOM 1567 C C . ALA A 1 193 ? -6.827 6.611 4.463 1.00 89.56 193 ALA A C 1
ATOM 1569 O O . ALA A 1 193 ? -6.084 6.982 3.556 1.00 89.56 193 ALA A O 1
ATOM 1570 N N . LEU A 1 194 ? -6.505 5.606 5.287 1.00 87.81 194 LEU A N 1
ATOM 1571 C CA . LEU A 1 194 ? -5.241 4.877 5.171 1.00 87.81 194 LEU A CA 1
ATOM 1572 C C . LEU A 1 194 ? -5.100 4.216 3.793 1.00 87.81 194 LEU A C 1
ATOM 1574 O O . LEU A 1 194 ? -4.046 4.321 3.164 1.00 87.81 194 LEU A O 1
ATOM 1578 N N . TRP A 1 195 ? -6.169 3.596 3.285 1.00 89.00 195 TRP A N 1
ATOM 1579 C CA . TRP A 1 195 ? -6.169 3.001 1.951 1.00 89.00 195 TRP A CA 1
ATOM 1580 C C . TRP A 1 195 ? -5.946 4.034 0.844 1.00 89.00 195 TRP A C 1
ATOM 1582 O O . TRP A 1 195 ? -5.090 3.834 -0.014 1.00 89.00 195 TRP A O 1
ATOM 1592 N N . SER A 1 196 ? -6.642 5.172 0.900 1.00 87.44 196 SER A N 1
ATOM 1593 C CA . SER A 1 196 ? -6.433 6.265 -0.051 1.00 87.44 196 SER A CA 1
ATOM 1594 C C . SER A 1 196 ? -4.996 6.780 -0.002 1.00 87.44 196 SER A C 1
ATOM 1596 O O . SER A 1 196 ? -4.396 6.989 -1.051 1.00 87.44 196 SER A O 1
ATOM 1598 N N . THR A 1 197 ? -4.410 6.958 1.189 1.00 86.38 197 THR A N 1
ATOM 1599 C CA . THR A 1 197 ? -3.015 7.414 1.298 1.00 86.38 197 THR A CA 1
ATOM 1600 C C . THR A 1 197 ? -2.027 6.407 0.724 1.00 86.38 197 THR A C 1
ATOM 1602 O O . THR A 1 197 ? -1.077 6.817 0.063 1.00 86.38 197 THR A O 1
ATOM 1605 N N . TRP A 1 198 ? -2.270 5.106 0.906 1.00 84.81 198 TRP A N 1
ATOM 1606 C CA . TRP A 1 198 ? -1.448 4.066 0.293 1.00 84.81 198 TRP A CA 1
ATOM 1607 C C . TRP A 1 198 ? -1.542 4.113 -1.234 1.00 84.81 198 TRP A C 1
ATOM 1609 O O . TRP A 1 198 ? -0.515 4.111 -1.905 1.00 84.81 198 TRP A O 1
ATOM 1619 N N . ILE A 1 199 ? -2.751 4.255 -1.791 1.00 82.81 199 ILE A N 1
ATOM 1620 C CA . ILE A 1 199 ? -2.9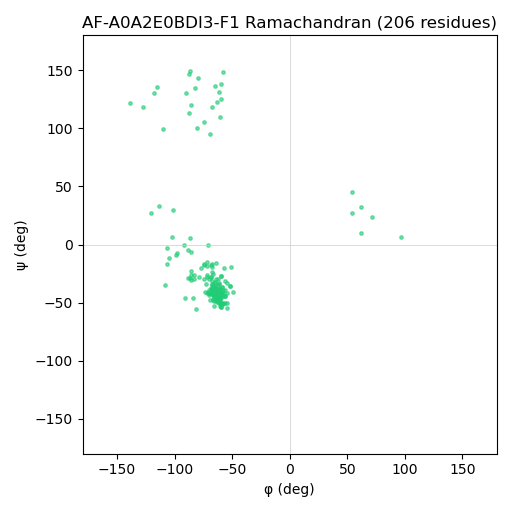41 4.412 -3.241 1.00 82.81 199 ILE A CA 1
ATOM 1621 C C . ILE A 1 199 ? -2.163 5.634 -3.744 1.00 82.81 199 ILE A C 1
ATOM 1623 O O . ILE A 1 199 ? -1.357 5.516 -4.658 1.00 82.81 199 ILE A O 1
ATOM 1627 N N . MET A 1 200 ? -2.330 6.795 -3.111 1.00 81.00 200 MET A N 1
ATOM 1628 C CA . MET A 1 200 ? -1.634 8.023 -3.513 1.00 81.00 200 MET A CA 1
ATOM 1629 C C . MET A 1 200 ? -0.108 7.884 -3.468 1.00 81.00 200 MET A C 1
ATOM 1631 O O . MET A 1 200 ? 0.600 8.475 -4.282 1.00 81.00 200 MET A O 1
ATOM 1635 N N . GLN A 1 201 ? 0.417 7.147 -2.487 1.00 74.94 201 GLN A N 1
ATOM 1636 C CA . GLN A 1 201 ? 1.852 7.092 -2.247 1.00 74.94 201 GLN A CA 1
ATOM 1637 C C . GLN A 1 201 ? 2.547 5.960 -3.008 1.00 74.94 201 GLN A C 1
ATOM 1639 O O . GLN A 1 201 ? 3.583 6.210 -3.626 1.00 74.94 201 GLN A O 1
ATOM 1644 N N . ASP A 1 202 ? 1.997 4.752 -2.988 1.00 71.88 202 ASP A N 1
ATOM 1645 C CA . ASP A 1 202 ? 2.674 3.548 -3.467 1.00 71.88 202 ASP A CA 1
ATOM 1646 C C . ASP A 1 202 ? 2.143 3.029 -4.810 1.00 71.88 202 ASP A C 1
ATOM 1648 O O . ASP A 1 202 ? 2.875 2.319 -5.500 1.00 71.88 202 ASP A O 1
ATOM 1652 N N . MET A 1 203 ? 0.953 3.448 -5.272 1.00 69.69 203 MET A N 1
ATOM 1653 C CA . MET A 1 203 ? 0.480 3.113 -6.630 1.00 69.69 203 MET A CA 1
ATOM 1654 C C . MET A 1 203 ? 1.401 3.691 -7.711 1.00 69.69 203 MET A C 1
ATOM 1656 O O . MET A 1 203 ? 1.599 3.081 -8.758 1.00 69.69 203 MET A O 1
ATOM 1660 N N . ALA A 1 204 ? 2.053 4.818 -7.426 1.00 62.66 204 ALA A N 1
ATOM 1661 C CA . ALA A 1 204 ? 3.072 5.386 -8.297 1.00 62.66 204 ALA A CA 1
ATOM 1662 C C . ALA A 1 204 ? 4.265 4.446 -8.532 1.00 62.66 204 ALA A C 1
ATOM 1664 O O . ALA A 1 204 ? 4.908 4.549 -9.564 1.00 62.66 204 ALA A O 1
ATOM 1665 N N . ASN A 1 205 ? 4.581 3.539 -7.598 1.00 65.12 205 ASN A N 1
ATOM 1666 C CA . ASN A 1 205 ? 5.654 2.554 -7.780 1.00 65.12 205 ASN A CA 1
ATOM 1667 C C . ASN A 1 205 ? 5.224 1.390 -8.689 1.00 65.12 205 ASN A C 1
ATOM 1669 O O . ASN A 1 205 ? 6.075 0.681 -9.214 1.00 65.12 205 ASN A O 1
ATOM 1673 N N . VAL A 1 206 ? 3.914 1.188 -8.848 1.00 64.38 206 VAL A N 1
ATOM 1674 C CA . VAL A 1 206 ? 3.312 0.163 -9.709 1.00 64.38 206 VAL A CA 1
ATOM 1675 C C . VAL A 1 206 ? 3.163 0.654 -11.153 1.00 64.38 206 VAL A C 1
ATOM 1677 O O . VAL A 1 206 ? 3.224 -0.151 -12.075 1.00 64.38 206 VAL A O 1
ATOM 1680 N N . ALA A 1 207 ? 2.974 1.961 -11.341 1.00 58.06 207 ALA A N 1
ATOM 1681 C CA . ALA A 1 207 ? 2.766 2.598 -12.641 1.00 58.06 207 ALA A CA 1
ATOM 1682 C C . ALA A 1 207 ? 4.066 2.986 -13.386 1.00 58.06 207 ALA A C 1
ATOM 1684 O O . ALA A 1 207 ? 3.978 3.656 -14.411 1.00 58.06 207 ALA A O 1
ATOM 1685 N N . VAL A 1 208 ? 5.240 2.609 -12.854 1.00 54.69 208 VAL A N 1
ATOM 1686 C CA . VAL A 1 208 ? 6.570 2.809 -13.476 1.00 54.69 208 VAL A CA 1
ATOM 1687 C C . VAL A 1 208 ? 6.778 1.881 -14.667 1.00 54.69 208 VAL A C 1
ATOM 1689 O O . VAL A 1 208 ? 6.405 0.692 -14.547 1.00 54.69 208 VAL A O 1
#